Protein AF-A0A2H0Q220-F1 (afdb_monomer)

pLDDT: mean 71.76, std 19.23, range [37.66, 98.44]

Mean predicted aligned error: 22.38 Å

Solvent-accessible surface area (backbone atoms only — not comparable to full-atom values): 14215 Å² total; per-residue (Å²): 142,86,82,90,86,87,77,76,71,71,63,52,55,54,50,51,55,51,52,53,54,50,51,57,52,48,55,53,49,51,54,53,50,57,61,56,71,76,68,80,80,87,86,83,88,82,90,84,78,87,82,74,74,89,81,76,89,86,66,91,86,72,80,73,84,80,76,74,75,76,81,70,89,87,70,82,80,79,86,80,79,77,79,79,84,76,88,76,82,89,82,94,75,78,93,70,78,78,73,70,78,78,74,76,71,78,68,78,66,81,73,59,58,65,63,52,51,53,52,50,52,51,51,51,52,52,50,50,54,49,43,48,46,69,36,93,83,11,61,58,51,48,54,54,51,50,51,56,48,50,54,53,51,52,52,51,52,50,52,49,52,51,52,52,52,51,49,53,51,52,49,46,46,71,73,32,64,69,54,37,52,48,52,44,36,76,74,76,39,87,72,54,99,85,62,76,82,83,68,78,71,75,58,69,67,62,57,55,57,56,59,66,75,76,116

Secondary structure (DSSP, 8-state):
-PPP---SHHHHHHHHHHHHHHHHHHHHHHHHHHHHHT---------------------TT--------------PPP----------------------------------HHHHHHHHHHHHHHHHHHHHHHSTTSHHHHHHHHHHHHHHHHHHHHHHHHHHHHHHHHHHHHH-HHHHHHHHHHHH----TT---------HHHHHHHHHTT-

Sequence (215 aa):
METASHSQGLGSDRLRKAIERNRAKQEKRETIQMSRQSSNTQSSWTSGTTSQGPTIAQDADQVRFSSTLRSGPRKPPAPVSYSKRSTALVKVKPRVKAKSPKRRSNLSKPLNVNDTVVKVFWAVCGVLVLRLIFSGGGVVDYYNRNAHLNDKVYEKERILAENEALRGEIELIKVNNAHQKKLVRDHLGFIAADEFLILFAKDSKAQELASVHQL

Structure (mmCIF, N/CA/C/O backbone):
data_AF-A0A2H0Q220-F1
#
_entry.id   AF-A0A2H0Q220-F1
#
loop_
_atom_site.group_PDB
_atom_site.id
_atom_site.type_symbol
_atom_site.label_atom_id
_atom_site.label_alt_id
_atom_site.label_comp_id
_atom_site.label_asym_id
_atom_site.label_entity_id
_atom_site.label_seq_id
_atom_site.pdbx_PDB_ins_code
_atom_site.Cartn_x
_atom_site.Cartn_y
_atom_site.Cartn_z
_atom_site.occupancy
_atom_site.B_iso_or_equiv
_atom_site.auth_seq_id
_atom_site.auth_comp_id
_atom_site.auth_asym_id
_atom_site.auth_atom_id
_atom_site.pdbx_PDB_model_num
ATOM 1 N N . MET A 1 1 ? 33.481 -52.244 36.519 1.00 39.06 1 MET A N 1
ATOM 2 C CA . MET A 1 1 ? 32.246 -51.474 36.261 1.00 39.06 1 MET A CA 1
ATOM 3 C C . MET A 1 1 ? 32.455 -50.715 34.962 1.00 39.06 1 MET A C 1
ATOM 5 O O . MET A 1 1 ? 33.018 -49.630 34.978 1.00 39.06 1 MET A O 1
ATOM 9 N N . GLU A 1 2 ? 32.122 -51.352 33.841 1.00 38.16 2 GLU A N 1
ATOM 10 C CA . GLU A 1 2 ? 32.229 -50.786 32.491 1.00 38.16 2 GLU A CA 1
ATOM 11 C C . GLU A 1 2 ? 30.935 -50.051 32.133 1.00 38.16 2 GLU A C 1
ATOM 13 O O . GLU A 1 2 ? 29.839 -50.572 32.344 1.00 38.16 2 GLU A O 1
ATOM 18 N N . THR A 1 3 ? 31.060 -48.837 31.598 1.00 48.50 3 THR A N 1
ATOM 19 C CA . THR A 1 3 ? 29.950 -48.045 31.066 1.00 48.50 3 THR A CA 1
ATOM 20 C C . THR A 1 3 ? 29.937 -48.118 29.542 1.00 48.50 3 THR A C 1
ATOM 22 O O . THR A 1 3 ? 30.931 -47.872 28.863 1.00 48.50 3 THR A O 1
ATOM 25 N N . ALA A 1 4 ? 28.771 -48.475 29.007 1.00 48.53 4 ALA A N 1
ATOM 26 C CA . ALA A 1 4 ? 28.482 -48.590 27.588 1.00 48.53 4 ALA A CA 1
ATOM 27 C C . ALA A 1 4 ? 28.398 -47.211 26.907 1.00 48.53 4 ALA A C 1
ATOM 29 O O . ALA A 1 4 ? 27.602 -46.361 27.305 1.00 48.53 4 ALA A O 1
ATOM 30 N N . SER A 1 5 ? 29.165 -47.007 25.836 1.00 53.03 5 SER A N 1
ATOM 31 C CA . SER A 1 5 ? 29.088 -45.806 24.990 1.00 53.03 5 SER A CA 1
ATOM 32 C C . SER A 1 5 ? 29.493 -46.110 23.542 1.00 53.03 5 SER A C 1
ATOM 34 O O . SER A 1 5 ? 30.502 -45.625 23.050 1.00 53.03 5 SER A O 1
ATOM 36 N N . HIS A 1 6 ? 28.706 -46.925 22.828 1.00 48.34 6 HIS A N 1
ATOM 37 C CA . HIS A 1 6 ? 28.919 -47.200 21.394 1.00 48.34 6 HIS A CA 1
ATOM 38 C C . HIS A 1 6 ? 27.595 -47.411 20.623 1.00 48.34 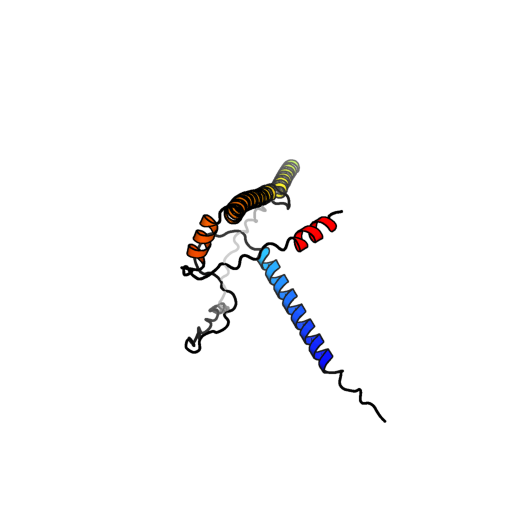6 HIS A C 1
ATOM 40 O O . HIS A 1 6 ? 27.340 -48.477 20.073 1.00 48.34 6 HIS A O 1
ATOM 46 N N . SER A 1 7 ? 26.713 -46.398 20.565 1.00 49.72 7 SER A N 1
ATOM 47 C CA . SER A 1 7 ? 25.531 -46.454 19.669 1.00 49.72 7 SER A CA 1
ATOM 48 C C . SER A 1 7 ? 25.045 -45.126 19.053 1.00 49.72 7 SER A C 1
ATOM 50 O O . SER A 1 7 ? 24.023 -45.117 18.370 1.00 49.72 7 SER A O 1
ATOM 52 N N . GLN A 1 8 ? 25.771 -44.005 19.189 1.00 56.25 8 GLN A N 1
ATOM 53 C CA . GLN A 1 8 ? 25.337 -42.699 18.641 1.00 56.25 8 GLN A CA 1
ATOM 54 C C . GLN A 1 8 ? 25.787 -42.378 17.194 1.00 56.25 8 GLN A C 1
ATOM 56 O O . GLN A 1 8 ? 25.429 -41.328 16.662 1.00 56.25 8 GLN A O 1
ATOM 61 N N . GLY A 1 9 ? 26.532 -43.256 16.513 1.00 54.56 9 GLY A N 1
ATOM 62 C CA . GLY A 1 9 ? 27.152 -42.926 15.215 1.00 54.56 9 GLY A CA 1
ATOM 63 C C . GLY A 1 9 ? 26.240 -43.001 13.981 1.00 54.56 9 GLY A C 1
ATOM 64 O O . GLY A 1 9 ? 26.387 -42.211 13.060 1.00 54.56 9 GLY A O 1
ATOM 65 N N . LEU A 1 10 ? 25.270 -43.922 13.934 1.00 54.50 10 LEU A N 1
ATOM 66 C CA . LEU A 1 10 ? 24.564 -44.244 12.676 1.00 54.50 10 LEU A CA 1
ATOM 67 C C . LEU A 1 10 ? 23.262 -43.450 12.452 1.00 54.50 10 LEU A C 1
ATOM 69 O O . LEU A 1 10 ? 22.809 -43.293 11.315 1.00 54.50 10 LEU A O 1
ATOM 73 N N . GLY A 1 11 ? 22.647 -42.939 13.523 1.00 57.34 11 GLY A N 1
ATOM 74 C CA . GLY A 1 11 ? 21.424 -42.128 13.443 1.00 57.34 11 GLY A CA 1
ATOM 75 C C . GLY A 1 11 ? 21.684 -40.674 13.036 1.00 57.34 11 GLY A C 1
ATOM 76 O O . GLY A 1 11 ? 20.885 -40.079 12.309 1.00 57.34 11 GLY A O 1
ATOM 77 N N . SER A 1 12 ? 22.823 -40.115 13.454 1.00 73.62 12 SER A N 1
ATOM 78 C CA . SER A 1 12 ? 23.189 -38.715 13.209 1.00 73.62 12 SER A CA 1
ATOM 79 C C . SER A 1 12 ? 23.536 -38.453 11.740 1.00 73.62 12 SER A C 1
ATOM 81 O O . SER A 1 12 ? 23.099 -37.445 11.185 1.00 73.62 12 SER A O 1
ATOM 83 N N . ASP A 1 13 ? 24.209 -39.389 11.069 1.00 75.88 13 ASP A N 1
ATOM 84 C CA . ASP A 1 13 ? 24.548 -39.263 9.646 1.00 75.88 13 ASP A CA 1
ATOM 85 C C . ASP A 1 13 ? 23.324 -39.380 8.734 1.00 75.88 13 ASP A C 1
ATOM 87 O O . ASP A 1 13 ? 23.192 -38.638 7.755 1.00 75.88 13 ASP A O 1
ATOM 91 N N . ARG A 1 14 ? 22.364 -40.253 9.075 1.00 78.19 14 ARG A N 1
ATOM 92 C CA . ARG A 1 14 ? 21.074 -40.311 8.366 1.00 78.19 14 ARG A CA 1
ATOM 93 C C . ARG A 1 14 ? 20.288 -39.011 8.525 1.00 78.19 14 ARG A C 1
ATOM 95 O O . ARG A 1 14 ? 19.711 -38.539 7.544 1.00 78.19 14 ARG A O 1
ATOM 102 N N . LEU A 1 15 ? 20.292 -38.420 9.721 1.00 82.00 15 LEU A N 1
ATOM 103 C CA . LEU A 1 15 ? 19.624 -37.147 9.987 1.00 82.00 15 LEU A CA 1
ATOM 104 C C . LEU A 1 15 ? 20.296 -35.988 9.237 1.00 82.00 15 LEU A C 1
ATOM 106 O O . LEU A 1 15 ? 19.608 -35.221 8.565 1.00 82.00 15 LEU A O 1
ATOM 110 N N . ARG A 1 16 ? 21.631 -35.907 9.260 1.00 84.56 16 ARG A N 1
ATOM 111 C CA . ARG A 1 16 ? 22.404 -34.913 8.493 1.00 84.56 16 ARG A CA 1
ATOM 112 C C . ARG A 1 16 ? 22.116 -35.014 6.998 1.00 84.56 16 ARG A C 1
ATOM 114 O O . ARG A 1 16 ? 21.763 -34.016 6.373 1.00 84.56 16 ARG A O 1
ATOM 121 N N . LYS A 1 17 ? 22.131 -36.232 6.449 1.00 91.19 17 LYS A N 1
ATOM 122 C CA . LYS A 1 17 ? 21.806 -36.484 5.038 1.00 91.19 17 LYS A CA 1
ATOM 123 C C . LYS A 1 17 ? 20.354 -36.128 4.690 1.00 91.19 17 LYS A C 1
ATOM 125 O O . LYS A 1 17 ? 20.080 -35.693 3.571 1.00 91.19 17 LYS A O 1
ATOM 130 N N . ALA A 1 18 ? 19.412 -36.290 5.622 1.00 86.75 18 ALA A N 1
ATOM 131 C CA . ALA A 1 18 ? 18.018 -35.890 5.427 1.00 86.75 18 ALA A CA 1
ATOM 132 C C . ALA A 1 18 ? 17.839 -34.361 5.437 1.00 86.75 18 ALA A C 1
ATOM 134 O O . ALA A 1 18 ? 17.123 -33.828 4.584 1.00 86.75 18 ALA A O 1
ATOM 135 N N . ILE A 1 19 ? 18.519 -33.659 6.349 1.00 90.62 19 ILE A N 1
ATOM 136 C CA . ILE A 1 19 ? 18.510 -32.191 6.437 1.00 90.62 19 ILE A CA 1
ATOM 137 C C . ILE A 1 19 ? 19.121 -31.583 5.172 1.00 90.62 19 ILE A C 1
ATOM 139 O O . ILE A 1 19 ? 18.511 -30.713 4.551 1.00 90.62 19 ILE A O 1
ATOM 143 N N . GLU A 1 20 ? 20.265 -32.099 4.725 1.00 91.75 20 GLU A N 1
ATOM 144 C CA . GLU A 1 20 ? 20.943 -31.618 3.520 1.00 91.75 20 GLU A CA 1
ATOM 145 C C . GLU A 1 20 ? 20.104 -31.844 2.254 1.00 91.75 20 GLU A C 1
ATOM 147 O O . GLU A 1 20 ? 19.953 -30.949 1.420 1.00 91.75 20 GLU A O 1
ATOM 152 N N . ARG A 1 21 ? 19.424 -32.995 2.156 1.00 91.31 21 ARG A N 1
ATOM 153 C CA . ARG A 1 21 ? 18.476 -33.258 1.064 1.00 91.31 21 ARG A CA 1
ATOM 154 C C . ARG A 1 21 ? 17.275 -32.308 1.083 1.00 91.31 21 ARG A C 1
ATOM 156 O O . ARG A 1 21 ? 16.761 -31.980 0.013 1.00 91.31 21 ARG A O 1
ATOM 163 N N . ASN A 1 22 ? 16.797 -31.890 2.255 1.00 93.00 22 ASN A N 1
ATOM 164 C CA . ASN A 1 22 ? 15.702 -30.921 2.360 1.00 93.00 22 ASN A CA 1
ATOM 165 C C . ASN A 1 22 ? 16.152 -29.501 2.010 1.00 93.00 22 ASN A C 1
ATOM 167 O O . ASN A 1 22 ? 15.423 -28.809 1.299 1.00 93.00 22 ASN A O 1
ATOM 171 N N . ARG A 1 23 ? 17.361 -29.102 2.410 1.00 93.88 23 ARG A N 1
ATOM 172 C CA . ARG A 1 23 ? 17.942 -27.804 2.045 1.00 93.88 23 ARG A CA 1
ATOM 173 C C . ARG A 1 23 ? 18.114 -27.671 0.529 1.00 93.88 23 ARG A C 1
ATOM 175 O O . ARG A 1 23 ? 17.579 -26.741 -0.067 1.00 93.88 23 ARG A O 1
ATOM 182 N N . ALA A 1 24 ? 18.682 -28.690 -0.121 1.00 90.50 24 ALA A N 1
ATOM 183 C CA . ALA A 1 24 ? 18.805 -28.733 -1.582 1.00 90.50 24 ALA A CA 1
ATOM 184 C C . ALA A 1 24 ? 17.440 -28.695 -2.308 1.00 90.50 24 ALA A C 1
ATOM 186 O O . ALA A 1 24 ? 17.315 -28.162 -3.413 1.00 90.50 24 ALA A O 1
ATOM 187 N N . LYS A 1 25 ? 16.381 -29.255 -1.702 1.00 90.75 25 LYS A N 1
ATOM 188 C CA . LYS A 1 25 ? 15.014 -29.162 -2.246 1.00 90.75 25 LYS A CA 1
ATOM 189 C C . LYS A 1 25 ? 14.427 -27.754 -2.122 1.00 90.75 25 LYS A C 1
ATOM 191 O O . LYS A 1 25 ? 13.674 -27.364 -3.015 1.00 90.75 25 LYS A O 1
ATOM 196 N N . GLN A 1 26 ? 14.740 -27.019 -1.054 1.00 88.12 26 GLN A N 1
ATOM 197 C CA . GLN A 1 26 ? 14.291 -25.635 -0.868 1.00 88.12 26 GLN A CA 1
ATOM 198 C C . GLN A 1 26 ? 14.980 -24.697 -1.864 1.00 88.12 26 GLN A C 1
ATOM 200 O O . GLN A 1 26 ? 14.287 -24.013 -2.613 1.00 88.12 26 GLN A O 1
ATOM 205 N N . GLU A 1 27 ? 16.302 -24.789 -2.006 1.00 86.31 27 GLU A N 1
ATOM 206 C CA . GLU A 1 27 ? 17.079 -23.980 -2.963 1.00 86.31 27 GLU A CA 1
ATOM 207 C C . GLU A 1 27 ? 16.618 -24.194 -4.417 1.00 86.31 27 GLU A C 1
ATOM 209 O O . GLU A 1 27 ? 16.485 -23.251 -5.204 1.00 86.31 27 GLU A O 1
ATOM 214 N N . LYS A 1 28 ? 16.275 -25.438 -4.784 1.00 85.94 28 LYS A N 1
ATOM 215 C CA . LYS A 1 28 ? 15.718 -25.740 -6.112 1.00 85.94 28 LYS A CA 1
ATOM 216 C C . LYS A 1 28 ? 14.325 -25.132 -6.312 1.00 85.94 28 LYS A C 1
ATOM 218 O O . LYS A 1 28 ? 13.990 -24.744 -7.430 1.00 85.94 28 LYS A O 1
ATOM 223 N N . ARG A 1 29 ? 13.508 -25.040 -5.257 1.00 82.19 29 ARG A N 1
ATOM 224 C CA . ARG A 1 29 ? 12.191 -24.381 -5.299 1.00 82.19 29 ARG A CA 1
ATOM 225 C C . ARG A 1 29 ? 12.334 -22.871 -5.476 1.00 82.19 29 ARG A C 1
ATOM 227 O O . ARG A 1 29 ? 11.624 -22.311 -6.306 1.00 82.19 29 ARG A O 1
ATOM 234 N N . GLU A 1 30 ? 13.277 -22.256 -4.769 1.00 83.69 30 GLU A N 1
ATOM 235 C CA . GLU A 1 30 ? 13.579 -20.823 -4.873 1.00 83.69 30 GLU A CA 1
ATOM 236 C C . GLU A 1 30 ? 14.129 -20.463 -6.258 1.00 83.69 30 GLU A C 1
ATOM 238 O O . GLU A 1 30 ? 13.645 -19.528 -6.891 1.00 83.69 30 GLU A O 1
ATOM 243 N N . THR A 1 31 ? 15.032 -21.280 -6.809 1.00 78.81 31 THR A N 1
ATOM 244 C CA . THR A 1 31 ? 15.548 -21.104 -8.181 1.00 78.81 31 THR A CA 1
ATOM 245 C C . THR A 1 31 ? 14.432 -21.208 -9.234 1.00 78.81 31 THR A C 1
ATOM 247 O O . THR A 1 31 ? 14.387 -20.446 -10.204 1.00 78.81 31 THR A O 1
ATOM 250 N N . ILE A 1 32 ? 13.488 -22.140 -9.054 1.00 73.25 32 ILE A N 1
ATOM 251 C CA . ILE A 1 32 ? 12.324 -22.283 -9.945 1.00 73.25 32 ILE A CA 1
ATOM 252 C C . ILE A 1 32 ? 11.334 -21.115 -9.777 1.00 73.25 32 ILE A C 1
ATOM 254 O O . ILE A 1 32 ? 10.727 -20.688 -10.758 1.00 73.25 32 ILE A O 1
ATOM 258 N N . GLN A 1 33 ? 11.172 -20.564 -8.570 1.00 75.81 33 GLN A N 1
ATOM 259 C CA . GLN A 1 33 ? 10.363 -19.357 -8.364 1.00 75.81 33 GLN A CA 1
ATOM 260 C C . GLN A 1 33 ? 11.014 -18.120 -8.994 1.00 75.81 33 GLN A C 1
ATOM 262 O O . GLN A 1 33 ? 10.337 -17.400 -9.725 1.00 75.81 33 GLN A O 1
ATOM 267 N N . MET A 1 34 ? 12.324 -17.922 -8.826 1.00 65.38 34 MET A N 1
ATOM 268 C CA . MET A 1 34 ? 13.042 -16.787 -9.420 1.00 65.38 34 MET A CA 1
ATOM 269 C C . MET A 1 34 ? 13.078 -16.840 -10.958 1.00 65.38 34 MET A C 1
ATOM 271 O O . MET A 1 34 ? 12.926 -15.812 -11.621 1.00 65.38 34 MET A O 1
ATOM 275 N N . SER A 1 35 ? 13.193 -18.034 -11.553 1.00 61.28 35 SER A N 1
ATOM 276 C CA . SER A 1 35 ? 13.118 -18.206 -13.019 1.00 61.28 35 SER A CA 1
ATOM 277 C C . SER A 1 35 ? 11.706 -18.020 -13.594 1.00 61.28 35 SER A C 1
ATOM 279 O O . SER A 1 35 ? 11.560 -17.640 -14.755 1.00 61.28 35 SER A O 1
ATOM 281 N N . ARG A 1 36 ? 10.648 -18.216 -12.796 1.00 56.03 36 ARG A N 1
ATOM 282 C CA . ARG A 1 36 ? 9.266 -17.896 -13.202 1.00 56.03 36 ARG A CA 1
ATOM 283 C C . ARG A 1 36 ? 8.932 -16.411 -13.083 1.00 56.03 36 ARG A C 1
ATOM 285 O O . ARG A 1 36 ? 8.046 -15.937 -13.785 1.00 56.03 36 ARG A O 1
ATOM 292 N N . GLN A 1 37 ? 9.648 -15.668 -12.244 1.00 57.09 37 GLN A N 1
ATOM 293 C CA . GLN A 1 37 ? 9.412 -14.236 -12.040 1.00 57.09 37 GLN A CA 1
ATOM 294 C C . GLN A 1 37 ? 10.083 -13.349 -13.108 1.00 57.09 37 GLN A C 1
ATOM 296 O O . GLN A 1 37 ? 9.782 -12.164 -13.198 1.00 57.09 37 GLN A O 1
ATOM 301 N N . SER A 1 38 ? 10.946 -13.923 -13.956 1.00 52.09 38 SER A N 1
ATOM 302 C CA . SER A 1 38 ? 11.679 -13.232 -15.033 1.00 52.09 38 SER A CA 1
ATOM 303 C C . SER A 1 38 ? 11.080 -13.428 -16.438 1.00 52.09 38 SER A C 1
ATOM 305 O O . SER A 1 38 ? 11.612 -12.903 -17.412 1.00 52.09 38 SER A O 1
ATOM 307 N N . SER A 1 39 ? 9.947 -14.130 -16.561 1.00 50.81 39 SER A N 1
ATOM 308 C CA . SER A 1 39 ? 9.208 -14.285 -17.824 1.00 50.81 39 SER A CA 1
ATOM 309 C C . SER A 1 39 ? 7.702 -14.131 -17.613 1.00 50.81 39 SER A C 1
ATOM 311 O O . SER A 1 39 ? 6.942 -15.089 -17.700 1.00 50.81 39 SER A O 1
ATOM 313 N N . ASN A 1 40 ? 7.239 -12.911 -17.331 1.00 44.78 40 ASN A N 1
ATOM 314 C CA . ASN A 1 40 ? 5.820 -12.616 -17.511 1.00 44.78 40 ASN A CA 1
ATOM 315 C C . ASN A 1 40 ? 5.599 -11.186 -18.007 1.00 44.78 40 ASN A C 1
ATOM 317 O O . ASN A 1 40 ? 5.418 -10.243 -17.240 1.00 44.78 40 ASN A O 1
ATOM 321 N N . THR A 1 41 ? 5.621 -11.051 -19.331 1.00 44.47 41 THR A N 1
ATOM 322 C CA . THR A 1 41 ? 5.088 -9.905 -20.062 1.00 44.47 41 THR A CA 1
ATOM 323 C C . THR A 1 41 ? 3.851 -10.397 -20.817 1.00 44.47 41 THR A C 1
ATOM 325 O O . THR A 1 41 ? 3.969 -11.218 -21.717 1.00 44.47 41 THR A O 1
ATOM 328 N N . GLN A 1 42 ? 2.683 -9.892 -20.404 1.00 49.44 42 GLN A N 1
ATOM 329 C CA . GLN A 1 42 ? 1.393 -9.840 -21.112 1.00 49.44 42 GLN A CA 1
ATOM 330 C C . GLN A 1 42 ? 0.745 -11.146 -21.627 1.00 49.44 42 GLN A C 1
ATOM 332 O O . GLN A 1 42 ? 1.081 -11.665 -22.685 1.00 49.44 42 GLN A O 1
ATOM 337 N N . SER A 1 43 ? -0.374 -11.542 -21.007 1.00 43.59 43 SER A N 1
ATOM 338 C CA . SER A 1 43 ? -1.664 -11.596 -21.723 1.00 43.59 43 SER A CA 1
ATOM 339 C C . SER A 1 43 ? -2.872 -11.729 -20.787 1.00 43.59 43 SER A C 1
ATOM 341 O O . SER A 1 43 ? -2.818 -12.269 -19.688 1.00 43.59 43 SER A O 1
ATOM 343 N N . SER A 1 44 ? -3.942 -11.119 -21.278 1.00 45.09 44 SER A N 1
ATOM 344 C CA . SER A 1 44 ? -5.249 -10.817 -20.711 1.00 45.09 44 SER A CA 1
ATOM 345 C C . SER A 1 44 ? -6.154 -12.040 -20.467 1.00 45.09 44 SER A C 1
ATOM 347 O O . SER A 1 44 ? -6.280 -12.885 -21.342 1.00 45.09 44 SER A O 1
ATOM 349 N N . TRP A 1 45 ? -6.838 -12.035 -19.312 1.00 44.50 45 TRP A N 1
ATOM 350 C CA . TRP A 1 45 ? -8.199 -12.529 -19.012 1.00 44.50 45 TRP A CA 1
ATOM 351 C C . TRP A 1 45 ? -8.651 -13.916 -19.510 1.00 44.50 45 TRP A C 1
ATOM 353 O O . TRP A 1 45 ? -9.102 -14.046 -20.640 1.00 44.50 45 TRP A O 1
ATOM 363 N N . THR A 1 46 ? -8.774 -14.872 -18.577 1.00 37.66 46 THR A N 1
ATOM 364 C CA . THR A 1 46 ? -9.962 -15.745 -18.455 1.00 37.66 46 THR A CA 1
ATOM 365 C C . THR A 1 46 ? -10.176 -16.153 -16.996 1.00 37.66 46 THR A C 1
ATOM 367 O O . THR A 1 46 ? -9.239 -16.541 -16.302 1.00 37.66 46 THR A O 1
ATOM 370 N N . SER A 1 47 ? -11.424 -16.048 -16.557 1.00 47.84 47 SER A N 1
ATOM 371 C CA . SER A 1 47 ? -11.967 -16.340 -15.233 1.00 47.84 47 SER A CA 1
ATOM 372 C C . SER A 1 47 ? -11.689 -17.761 -14.730 1.00 47.84 47 SER A C 1
ATOM 374 O O . SER A 1 47 ? -11.774 -18.716 -15.497 1.00 47.84 47 SER A O 1
ATOM 376 N N . GLY A 1 48 ? -11.510 -17.907 -13.412 1.00 42.88 48 GLY A N 1
ATOM 377 C CA . GLY A 1 48 ? -11.854 -19.144 -12.708 1.00 42.88 48 GLY A CA 1
ATOM 378 C C . GLY A 1 48 ? -10.814 -19.675 -11.723 1.00 42.88 48 GLY A C 1
ATOM 379 O O . GLY A 1 48 ? -9.673 -19.956 -12.073 1.00 42.88 48 GLY A O 1
ATOM 380 N N . THR A 1 49 ? -11.310 -19.966 -10.519 1.00 42.19 49 THR A N 1
ATOM 381 C CA . THR A 1 49 ? -10.788 -20.916 -9.519 1.00 42.19 49 THR A CA 1
ATOM 382 C C . THR A 1 49 ? -9.579 -20.511 -8.670 1.00 42.19 49 THR A C 1
ATOM 384 O O . THR A 1 49 ? -8.423 -20.811 -8.950 1.00 42.19 49 THR A O 1
ATOM 387 N N . THR A 1 50 ? -9.933 -19.918 -7.530 1.00 47.00 50 THR A N 1
ATOM 388 C CA . THR A 1 50 ? -9.348 -20.068 -6.193 1.00 47.00 50 THR A CA 1
ATOM 389 C C . THR A 1 50 ? -8.509 -21.341 -6.027 1.00 47.00 50 THR A C 1
ATOM 391 O O . THR A 1 50 ? -9.035 -22.440 -5.853 1.00 47.00 50 THR A O 1
ATOM 394 N N . SER A 1 51 ? -7.187 -21.193 -6.027 1.00 43.44 51 SER A N 1
ATOM 395 C CA . SER A 1 51 ? -6.261 -22.229 -5.579 1.00 43.44 51 SER A CA 1
ATOM 396 C C . SER A 1 51 ? -6.277 -22.283 -4.051 1.00 43.44 51 SER A C 1
ATOM 398 O O . SER A 1 51 ? -5.580 -21.517 -3.383 1.00 43.44 51 SER A O 1
ATOM 400 N N . GLN A 1 52 ? -7.114 -23.167 -3.511 1.00 43.94 52 GLN A N 1
ATOM 401 C CA . GLN A 1 52 ? -7.076 -23.571 -2.112 1.00 43.94 52 GLN A CA 1
ATOM 402 C C . GLN A 1 52 ? -5.764 -24.305 -1.807 1.00 43.94 52 GLN A C 1
ATOM 404 O O . GLN A 1 52 ? -5.234 -25.056 -2.629 1.00 43.94 52 GLN A O 1
ATOM 409 N N . GLY A 1 53 ? -5.243 -24.045 -0.608 1.00 41.66 53 GLY A N 1
ATOM 410 C CA . GLY A 1 53 ? -4.144 -24.781 0.003 1.00 41.66 53 GLY A CA 1
ATOM 411 C C . GLY A 1 53 ? -4.501 -26.247 0.300 1.00 41.66 53 GLY A C 1
ATOM 412 O O . GLY A 1 53 ? -5.573 -26.723 -0.067 1.00 41.66 53 GLY A O 1
ATOM 413 N N . PRO A 1 54 ? -3.584 -26.992 0.937 1.00 45.91 54 PRO A N 1
ATOM 414 C CA . PRO A 1 54 ? -3.654 -28.445 1.024 1.00 45.91 54 PRO A CA 1
ATOM 415 C C . PRO A 1 54 ? -4.850 -28.895 1.871 1.00 45.91 54 PRO A C 1
ATOM 417 O O . PRO A 1 54 ? -4.927 -28.613 3.064 1.00 45.91 54 PRO A O 1
ATOM 420 N N . THR A 1 55 ? -5.773 -29.609 1.233 1.00 46.22 55 THR A N 1
ATOM 421 C CA . THR A 1 55 ? -6.957 -30.207 1.850 1.00 46.22 55 THR A CA 1
ATOM 422 C C . THR A 1 55 ? -6.535 -31.348 2.778 1.00 46.22 55 THR A C 1
ATOM 424 O O . THR A 1 55 ? -6.027 -32.376 2.331 1.00 46.22 55 THR A O 1
ATOM 427 N N . ILE A 1 56 ? -6.731 -31.153 4.081 1.00 45.59 56 ILE A N 1
ATOM 428 C CA . ILE A 1 56 ? -6.769 -32.222 5.083 1.00 45.59 56 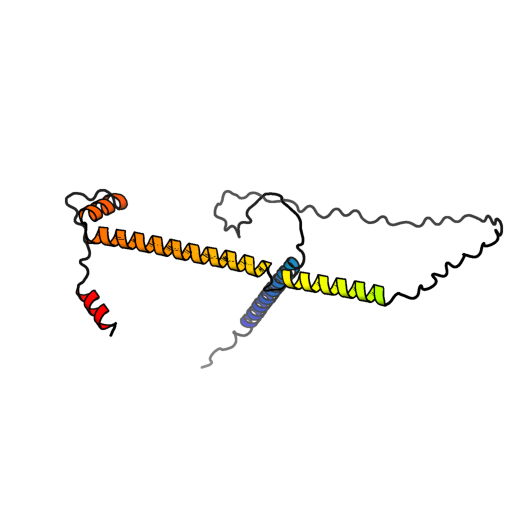ILE A CA 1
ATOM 429 C C . ILE A 1 56 ? -8.123 -32.924 4.913 1.00 45.59 56 ILE A C 1
ATOM 431 O O . ILE A 1 56 ? -9.158 -32.265 4.866 1.00 45.59 56 ILE A O 1
ATOM 435 N N . ALA A 1 57 ? -8.106 -34.247 4.748 1.00 45.59 57 ALA A N 1
ATOM 436 C CA . ALA A 1 57 ? -9.298 -35.066 4.551 1.00 45.59 57 ALA A CA 1
ATOM 437 C C . ALA A 1 57 ? -10.216 -35.002 5.783 1.00 45.59 57 ALA A C 1
ATOM 439 O O . ALA A 1 57 ? -9.770 -35.309 6.887 1.00 45.59 57 ALA A O 1
ATOM 440 N N . GLN A 1 58 ? -11.479 -34.612 5.591 1.00 48.94 58 GLN A N 1
ATOM 441 C CA . GLN A 1 58 ? -12.482 -34.540 6.660 1.00 48.94 58 GLN A CA 1
ATOM 442 C C . GLN A 1 58 ? -13.693 -35.461 6.467 1.00 48.94 58 GLN A C 1
ATOM 444 O O . GLN A 1 58 ? -14.540 -35.480 7.346 1.00 48.94 58 GLN A O 1
ATOM 449 N N . ASP A 1 59 ? -13.774 -36.265 5.402 1.00 45.44 59 ASP A N 1
ATOM 450 C CA . ASP A 1 59 ? -14.943 -37.131 5.200 1.00 45.44 59 ASP A CA 1
ATOM 451 C C . ASP A 1 59 ? -14.594 -38.490 4.590 1.00 45.44 59 ASP A C 1
ATOM 453 O O . ASP A 1 59 ? -13.850 -38.576 3.610 1.00 45.44 59 ASP A O 1
ATOM 457 N N . ALA A 1 60 ? -15.153 -39.553 5.176 1.00 57.75 60 ALA A N 1
ATOM 458 C CA . ALA A 1 60 ? -14.936 -40.946 4.778 1.00 57.75 60 ALA A CA 1
ATOM 459 C C . ALA A 1 60 ? -15.703 -41.347 3.500 1.00 57.75 60 ALA A C 1
ATOM 461 O O . ALA A 1 60 ? -15.326 -42.317 2.845 1.00 57.75 60 ALA A O 1
ATOM 462 N N . ASP A 1 61 ? -16.706 -40.562 3.091 1.00 55.81 61 ASP A N 1
ATOM 463 C CA . ASP A 1 61 ? -17.614 -40.913 1.987 1.00 55.81 61 ASP A CA 1
ATOM 464 C C . ASP A 1 61 ? -17.315 -40.193 0.658 1.00 55.81 61 ASP A C 1
ATOM 466 O O . ASP A 1 61 ? -18.022 -40.370 -0.335 1.00 55.81 61 ASP A O 1
ATOM 470 N N . GLN A 1 62 ? -16.224 -39.421 0.577 1.00 51.09 62 GLN A N 1
ATOM 471 C CA . GLN A 1 62 ? -15.782 -38.773 -0.667 1.00 51.09 62 GLN A CA 1
ATOM 472 C C . GLN A 1 62 ? -14.511 -39.401 -1.246 1.00 51.09 62 GLN A C 1
ATOM 474 O O . GLN A 1 62 ? -13.547 -38.718 -1.591 1.00 51.09 62 GLN A O 1
ATOM 479 N N . VAL A 1 63 ? -14.518 -40.718 -1.449 1.00 49.06 63 VAL A N 1
ATOM 480 C CA . VAL A 1 63 ? -13.519 -41.368 -2.309 1.00 49.06 63 VAL A CA 1
ATOM 481 C C . VAL A 1 63 ? -13.974 -41.253 -3.767 1.00 49.06 63 VAL A C 1
ATOM 483 O O . VAL A 1 63 ? -14.454 -42.205 -4.381 1.00 49.06 63 VAL A O 1
ATOM 486 N N . ARG A 1 64 ? -13.841 -40.059 -4.360 1.00 50.19 64 ARG A N 1
ATOM 487 C CA . ARG A 1 64 ? -13.909 -39.927 -5.823 1.00 50.19 64 ARG A CA 1
ATOM 488 C C . ARG A 1 64 ? -12.587 -40.401 -6.418 1.00 50.19 64 ARG A C 1
ATOM 490 O O . ARG A 1 64 ? -11.554 -39.760 -6.246 1.00 50.19 64 ARG A O 1
ATOM 497 N N . PHE A 1 65 ? -12.640 -41.512 -7.149 1.00 44.44 65 PHE A N 1
ATOM 498 C CA . PHE A 1 65 ? -11.538 -42.022 -7.961 1.00 44.44 65 PHE A CA 1
ATOM 499 C C . PHE A 1 65 ? -11.134 -40.989 -9.023 1.00 44.44 65 PHE A C 1
ATOM 501 O O . PHE A 1 65 ? -11.698 -40.929 -10.113 1.00 44.44 65 PHE A O 1
ATOM 508 N N . SER A 1 66 ? -10.128 -40.170 -8.723 1.00 52.03 66 SER A N 1
ATOM 509 C CA . SER A 1 66 ? -9.482 -39.278 -9.686 1.00 52.03 66 SER A CA 1
ATOM 510 C C . SER A 1 66 ? -8.444 -40.039 -10.518 1.00 52.03 66 SER A C 1
ATOM 512 O O . SER A 1 66 ? -7.273 -39.676 -10.593 1.00 52.03 66 SER A O 1
ATOM 514 N N . SER A 1 67 ? -8.860 -41.109 -11.199 1.00 54.12 67 SER A N 1
ATOM 515 C CA . SER A 1 67 ? -8.029 -41.731 -12.232 1.00 54.12 67 SER A CA 1
ATOM 516 C C . SER A 1 67 ? -8.188 -40.976 -13.555 1.00 54.12 67 SER A C 1
ATOM 518 O O . SER A 1 67 ? -8.659 -41.523 -14.553 1.00 54.12 67 SER A O 1
ATOM 520 N N . THR A 1 68 ? -7.790 -39.704 -13.599 1.00 56.28 68 THR A N 1
ATOM 521 C CA . THR A 1 68 ? -7.517 -39.063 -14.889 1.00 56.28 68 THR A CA 1
ATOM 522 C C . THR A 1 68 ? -6.171 -39.585 -15.370 1.00 56.28 68 THR A C 1
ATOM 524 O O . THR A 1 68 ? -5.113 -39.047 -15.032 1.00 56.28 68 THR A O 1
ATOM 527 N N . LEU A 1 69 ? -6.226 -40.691 -16.117 1.00 55.16 69 LEU A N 1
ATOM 528 C CA . LEU A 1 69 ? -5.132 -41.210 -16.926 1.00 55.16 69 LEU A CA 1
ATOM 529 C C . LEU A 1 69 ? -4.461 -40.043 -17.650 1.00 55.16 69 LEU A C 1
ATOM 531 O O . LEU A 1 69 ? -5.061 -39.336 -18.458 1.00 55.16 69 LEU A O 1
ATOM 535 N N . ARG A 1 70 ? -3.202 -39.822 -17.290 1.00 54.16 70 ARG A N 1
ATOM 536 C CA . ARG A 1 70 ? -2.347 -38.768 -17.813 1.00 54.16 70 ARG A CA 1
ATOM 537 C C . ARG A 1 70 ? -2.240 -38.950 -19.329 1.00 54.16 70 ARG A C 1
ATOM 539 O O . ARG A 1 70 ? -1.563 -39.862 -19.795 1.00 54.16 70 ARG A O 1
ATOM 546 N N . SER A 1 71 ? -2.921 -38.096 -20.092 1.00 59.16 71 SER A N 1
ATOM 547 C CA . SER A 1 71 ? -2.769 -38.029 -21.546 1.00 59.16 71 SER A CA 1
ATOM 548 C C . SER A 1 71 ? -1.318 -37.657 -21.855 1.00 59.16 71 SER A C 1
ATOM 550 O O . SER A 1 71 ? -0.869 -36.543 -21.578 1.00 59.16 71 SER A O 1
ATOM 552 N N . GLY A 1 72 ? -0.544 -38.638 -22.320 1.00 65.62 72 GLY A N 1
ATOM 553 C CA . GLY A 1 72 ? 0.847 -38.447 -22.711 1.00 65.62 72 GLY A CA 1
ATOM 554 C C . GLY A 1 72 ? 0.961 -37.534 -23.940 1.00 65.62 72 GLY A C 1
ATOM 555 O O . GLY A 1 72 ? 0.032 -37.452 -24.747 1.00 65.62 72 GLY A O 1
ATOM 556 N N . PRO A 1 73 ? 2.095 -36.841 -24.121 1.00 63.53 73 PRO A N 1
ATOM 557 C CA . PRO A 1 73 ? 2.291 -35.958 -25.262 1.00 63.53 73 PRO A CA 1
ATOM 558 C C . PRO A 1 73 ? 2.329 -36.756 -26.576 1.00 63.53 73 PRO A C 1
ATOM 560 O O . PRO A 1 73 ? 3.294 -37.460 -26.868 1.00 63.53 73 PRO A O 1
ATOM 563 N N . ARG A 1 74 ? 1.285 -36.602 -27.400 1.00 59.12 74 ARG A N 1
ATOM 564 C CA . ARG A 1 74 ? 1.237 -37.043 -28.802 1.00 59.12 74 ARG A CA 1
ATOM 565 C C . ARG A 1 74 ? 2.114 -36.126 -29.659 1.00 59.12 74 ARG A C 1
ATOM 567 O O . ARG A 1 74 ? 1.621 -35.173 -30.255 1.00 59.12 74 ARG A O 1
ATOM 574 N N . LYS A 1 75 ? 3.416 -36.396 -29.728 1.00 67.88 75 LYS A N 1
ATOM 575 C CA . LYS A 1 75 ? 4.242 -35.911 -30.842 1.0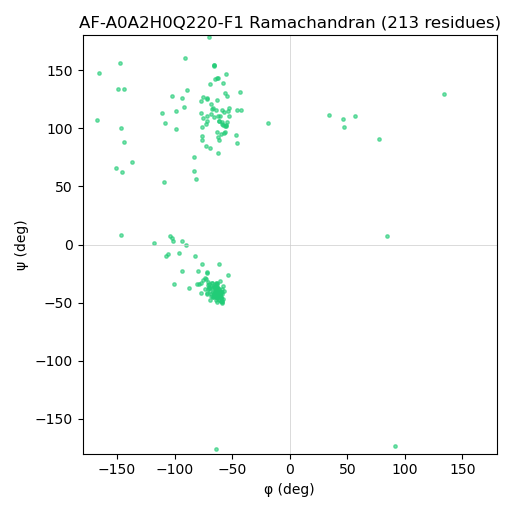0 67.88 75 LYS A CA 1
ATOM 576 C C . LYS A 1 75 ? 4.394 -37.062 -31.838 1.00 67.88 75 LYS A C 1
ATOM 578 O O . LYS A 1 75 ? 4.965 -38.081 -31.451 1.00 67.88 75 LYS A O 1
ATOM 583 N N . PRO A 1 76 ? 3.872 -36.959 -33.074 1.00 68.81 76 PRO A N 1
ATOM 584 C CA . PRO A 1 76 ? 4.190 -37.946 -34.096 1.00 68.81 76 PRO A CA 1
ATOM 585 C C . PRO A 1 76 ? 5.701 -37.901 -34.393 1.00 68.81 76 PRO A C 1
ATOM 587 O O . PRO A 1 76 ? 6.295 -36.817 -34.352 1.00 68.81 76 PRO A O 1
ATOM 590 N N . PRO A 1 77 ? 6.346 -39.052 -34.654 1.00 71.44 77 PRO A N 1
ATOM 591 C CA . PRO A 1 77 ? 7.760 -39.092 -35.004 1.00 71.44 77 PRO A CA 1
ATOM 592 C C . PRO A 1 77 ? 8.013 -38.328 -36.309 1.00 71.44 77 PRO A C 1
ATOM 594 O O . PRO A 1 77 ? 7.198 -38.352 -37.231 1.00 71.44 77 PRO A O 1
ATOM 597 N N . ALA A 1 78 ? 9.153 -37.636 -36.370 1.00 73.25 78 ALA A N 1
ATOM 598 C CA . ALA A 1 78 ? 9.580 -36.906 -37.556 1.00 73.25 78 ALA A CA 1
ATOM 599 C C . ALA A 1 78 ? 9.697 -37.858 -38.765 1.00 73.25 78 ALA A C 1
ATOM 601 O O . ALA A 1 78 ? 10.202 -38.973 -38.607 1.00 73.25 78 ALA A O 1
ATOM 602 N N . PRO A 1 79 ? 9.256 -37.445 -39.968 1.00 70.19 79 PRO A N 1
ATOM 603 C CA . PRO A 1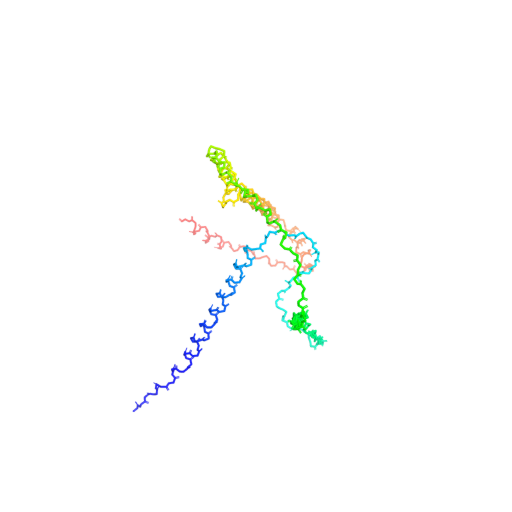 79 ? 9.356 -38.278 -41.156 1.00 70.19 79 PRO A CA 1
ATOM 604 C C . PRO A 1 79 ? 10.828 -38.526 -41.503 1.00 70.19 79 PRO A C 1
ATOM 606 O O . PRO A 1 79 ? 11.576 -37.609 -41.843 1.00 70.19 79 PRO A O 1
ATOM 609 N N . VAL A 1 80 ? 11.238 -39.790 -41.418 1.00 70.56 80 VAL A N 1
ATOM 610 C CA . VAL A 1 80 ? 12.537 -40.266 -41.893 1.00 70.56 80 VAL A CA 1
ATOM 611 C C . VAL A 1 80 ? 12.505 -40.261 -43.421 1.00 70.56 80 VAL A C 1
ATOM 613 O O . VAL A 1 80 ? 11.785 -41.036 -44.049 1.00 70.56 80 VAL A O 1
ATOM 616 N N . SER A 1 81 ? 13.264 -39.347 -44.025 1.00 61.97 81 SER A N 1
ATOM 617 C CA . SER A 1 81 ? 13.414 -39.255 -45.476 1.00 61.97 81 SER A CA 1
ATOM 618 C C . SER A 1 81 ? 14.349 -40.362 -45.963 1.00 61.97 81 SER A C 1
ATOM 620 O O . SER A 1 81 ? 15.569 -40.261 -45.838 1.00 61.97 81 SER A O 1
ATOM 622 N N . TYR A 1 82 ? 13.780 -41.435 -46.515 1.00 59.50 82 TYR A N 1
ATOM 623 C CA . TYR A 1 82 ? 14.545 -42.390 -47.310 1.00 59.50 82 TYR A CA 1
ATOM 624 C C . TYR A 1 82 ? 14.900 -41.719 -48.633 1.00 59.50 82 TYR A C 1
ATOM 626 O O . TYR A 1 82 ? 14.051 -41.537 -49.510 1.00 59.50 82 TYR A O 1
ATOM 634 N N . SER A 1 83 ? 16.167 -41.338 -48.774 1.00 52.00 83 SER A N 1
ATOM 635 C CA . SER A 1 83 ? 16.739 -40.922 -50.044 1.00 52.00 83 SER A CA 1
ATOM 636 C C . SER A 1 83 ? 16.570 -42.059 -51.054 1.00 52.00 83 SER A C 1
ATOM 638 O O . SER A 1 83 ? 17.278 -43.066 -51.042 1.00 52.00 83 SER A O 1
ATOM 640 N N . LYS A 1 84 ? 15.590 -41.903 -51.948 1.00 47.72 84 LYS A N 1
ATOM 641 C CA . LYS A 1 84 ? 15.462 -42.745 -53.133 1.00 47.72 84 LYS A CA 1
ATOM 642 C C . LYS A 1 84 ? 16.717 -42.548 -53.977 1.00 47.72 84 LYS A C 1
ATOM 644 O O . LYS A 1 84 ? 16.907 -41.520 -54.620 1.00 47.72 84 LYS A O 1
ATOM 649 N N . ARG A 1 85 ? 17.578 -43.561 -53.953 1.00 53.62 85 ARG A N 1
ATOM 650 C CA . ARG A 1 85 ? 18.653 -43.786 -54.913 1.00 53.62 85 ARG A CA 1
ATOM 651 C C . ARG A 1 85 ? 18.011 -44.018 -56.285 1.00 53.62 85 ARG A C 1
ATOM 653 O O . ARG A 1 85 ? 17.590 -45.128 -56.585 1.00 53.62 85 ARG A O 1
ATOM 660 N N . SER A 1 86 ? 17.919 -42.976 -57.107 1.00 54.12 86 SER A N 1
ATOM 661 C CA . SER A 1 86 ? 17.617 -43.113 -58.533 1.00 54.12 86 SER A CA 1
ATOM 662 C C . SER A 1 86 ? 18.914 -43.052 -59.330 1.00 54.12 86 SER A C 1
ATOM 664 O O . SER A 1 86 ? 19.469 -41.985 -59.591 1.00 54.12 86 SER A O 1
ATOM 666 N N . THR A 1 87 ? 19.400 -44.228 -59.702 1.00 56.84 87 THR A N 1
ATOM 667 C CA . THR A 1 87 ? 20.350 -44.442 -60.787 1.00 56.84 87 THR A CA 1
ATOM 668 C C . THR A 1 87 ? 19.606 -44.300 -62.112 1.00 56.84 87 THR A C 1
ATOM 670 O O . THR A 1 87 ? 18.813 -45.178 -62.437 1.00 56.84 87 THR A O 1
ATOM 673 N N . ALA A 1 88 ? 19.843 -43.236 -62.878 1.00 50.62 88 ALA A N 1
ATOM 674 C CA . ALA A 1 88 ? 19.601 -43.251 -64.325 1.00 50.62 88 ALA A CA 1
ATOM 675 C C . ALA A 1 88 ? 20.226 -42.028 -65.019 1.00 50.62 88 ALA A C 1
ATOM 677 O O . ALA A 1 88 ? 19.746 -40.907 -64.902 1.00 50.62 88 ALA A O 1
ATOM 678 N N . LEU A 1 89 ? 21.311 -42.305 -65.744 1.00 50.56 89 LEU A N 1
ATOM 679 C CA . LEU A 1 89 ? 21.566 -41.903 -67.132 1.00 50.56 89 LEU A CA 1
ATOM 680 C C . LEU A 1 89 ? 21.315 -40.439 -67.556 1.00 50.56 89 LEU A C 1
ATOM 682 O O . LEU A 1 89 ? 20.220 -40.030 -67.921 1.00 50.56 89 LEU A O 1
ATOM 686 N N . VAL A 1 90 ? 22.435 -39.713 -67.624 1.00 52.50 90 VAL A N 1
ATOM 687 C CA . VAL A 1 90 ? 22.933 -38.942 -68.781 1.00 52.50 90 VAL A CA 1
ATOM 688 C C . VAL A 1 90 ? 21.886 -38.273 -69.687 1.00 52.50 90 VAL A C 1
ATOM 690 O O . VAL A 1 90 ? 21.296 -38.901 -70.563 1.00 52.50 90 VAL A O 1
ATOM 693 N N . LYS A 1 91 ? 21.861 -36.934 -69.649 1.00 49.97 91 LYS A N 1
ATOM 694 C CA . LYS A 1 91 ? 21.735 -36.127 -70.872 1.00 49.97 91 LYS A CA 1
ATOM 695 C C . LYS A 1 91 ? 22.503 -34.815 -70.739 1.00 49.97 91 LYS A C 1
ATOM 697 O O . LYS A 1 91 ? 22.044 -33.852 -70.135 1.00 49.97 91 LYS A O 1
ATOM 702 N N . VAL A 1 92 ? 23.694 -34.806 -71.331 1.00 63.62 92 VAL A N 1
ATOM 703 C CA . VAL A 1 92 ? 24.511 -33.613 -71.563 1.00 63.62 92 VAL A CA 1
ATOM 704 C C . VAL A 1 92 ? 23.807 -32.748 -72.608 1.00 63.62 92 VAL A C 1
ATOM 706 O O . VAL A 1 92 ? 23.561 -33.202 -73.724 1.00 63.62 92 VAL A O 1
ATOM 709 N N . LYS A 1 93 ? 23.474 -31.507 -72.245 1.00 57.75 93 LYS A N 1
ATOM 710 C CA . LYS A 1 93 ? 23.011 -30.441 -73.147 1.00 57.75 93 LYS A CA 1
ATOM 711 C C . LYS A 1 93 ? 23.489 -29.075 -72.621 1.00 57.75 93 LYS A C 1
ATOM 713 O O . LYS A 1 93 ? 23.883 -28.972 -71.464 1.00 57.75 93 LYS A O 1
ATOM 718 N N . PRO A 1 94 ? 23.602 -28.074 -73.505 1.00 50.47 94 PRO A N 1
ATOM 719 C CA . PRO A 1 94 ? 24.888 -27.494 -73.873 1.00 50.47 94 PRO A CA 1
ATOM 720 C C . PRO A 1 94 ? 25.292 -26.302 -73.005 1.00 50.47 94 PRO A C 1
ATOM 722 O O . PRO A 1 94 ? 24.468 -25.644 -72.380 1.00 50.47 94 PRO A O 1
ATOM 725 N N . ARG A 1 95 ? 26.597 -26.016 -73.045 1.00 55.56 95 ARG A N 1
ATOM 726 C CA . ARG A 1 95 ? 27.303 -24.841 -72.519 1.00 55.56 95 ARG A CA 1
ATOM 727 C C . ARG A 1 95 ? 26.577 -23.537 -72.882 1.00 55.56 95 ARG A C 1
ATOM 729 O O . ARG A 1 95 ? 26.888 -22.899 -73.885 1.00 55.56 95 ARG A O 1
ATOM 736 N N . VAL A 1 96 ? 25.626 -23.121 -72.049 1.00 49.12 96 VAL A N 1
ATOM 737 C CA . VAL A 1 96 ? 25.072 -21.768 -72.089 1.00 49.12 96 VAL A CA 1
ATOM 738 C C . VAL A 1 96 ? 26.099 -20.860 -71.428 1.00 49.12 96 VAL A C 1
ATOM 740 O O . VAL A 1 96 ? 26.539 -21.109 -70.307 1.00 49.12 96 VAL A O 1
ATOM 743 N N . LYS A 1 97 ? 26.537 -19.843 -72.172 1.00 56.41 97 LYS A N 1
ATOM 744 C CA . LYS A 1 97 ? 27.511 -18.838 -71.746 1.00 56.41 97 LYS A CA 1
ATOM 745 C C . LYS A 1 97 ? 27.152 -18.342 -70.346 1.00 56.41 97 LYS A C 1
ATOM 747 O O . LYS A 1 97 ? 26.097 -17.739 -70.158 1.00 56.41 97 LYS A O 1
ATOM 752 N N . ALA A 1 98 ? 28.036 -18.611 -69.387 1.00 54.53 98 ALA A N 1
ATOM 753 C CA . ALA A 1 98 ? 27.966 -18.062 -68.047 1.00 54.53 98 ALA A CA 1
ATOM 754 C C . ALA A 1 98 ? 27.915 -16.535 -68.168 1.00 54.53 98 ALA A C 1
ATOM 756 O O . ALA A 1 98 ? 28.925 -15.886 -68.436 1.00 54.53 98 ALA A O 1
ATOM 757 N N . LYS A 1 99 ? 26.720 -15.955 -68.017 1.00 58.19 99 LYS A N 1
ATOM 758 C CA . LYS A 1 99 ? 26.611 -14.547 -67.660 1.00 58.19 99 LYS A CA 1
ATOM 759 C C . LYS A 1 99 ? 27.267 -14.462 -66.294 1.00 58.19 99 LYS A C 1
ATOM 761 O O . LYS A 1 99 ? 26.777 -15.060 -65.338 1.00 58.19 99 LYS A O 1
ATOM 766 N N . SER A 1 100 ? 28.424 -13.813 -66.254 1.00 58.25 100 SER A N 1
ATOM 767 C CA . SER A 1 100 ? 29.131 -13.506 -65.023 1.00 58.25 100 SER A CA 1
ATOM 768 C C . SER A 1 100 ? 28.113 -13.014 -63.991 1.00 58.25 100 SER A C 1
ATOM 770 O O . SER A 1 100 ? 27.270 -12.172 -64.328 1.00 58.25 100 SER A O 1
ATOM 772 N N . PRO A 1 101 ? 28.120 -13.533 -62.750 1.00 55.06 101 PRO A N 1
ATOM 773 C CA . PRO A 1 101 ? 27.334 -12.910 -61.706 1.00 55.06 101 PRO A CA 1
ATOM 774 C C . PRO A 1 101 ? 27.831 -11.471 -61.639 1.00 55.06 101 PRO A C 1
ATOM 776 O O . PRO A 1 101 ? 29.004 -11.223 -61.351 1.00 55.06 101 PRO A O 1
ATOM 779 N N . LYS A 1 102 ? 26.954 -10.525 -61.990 1.00 54.25 102 LYS A N 1
ATOM 780 C CA . LYS A 1 102 ? 27.169 -9.100 -61.766 1.00 54.25 102 LYS A CA 1
ATOM 781 C C . LYS A 1 102 ? 27.410 -9.009 -60.266 1.00 54.25 102 LYS A C 1
ATOM 783 O O . LYS A 1 102 ? 26.457 -9.096 -59.492 1.00 54.25 102 LYS A O 1
ATOM 788 N N . ARG A 1 103 ? 28.685 -8.979 -59.857 1.00 53.91 103 ARG A N 1
ATOM 789 C CA . ARG A 1 103 ? 29.086 -8.771 -58.471 1.00 53.91 103 ARG A CA 1
ATOM 790 C C . ARG A 1 103 ? 28.410 -7.463 -58.120 1.00 53.91 103 ARG A C 1
ATOM 792 O O . ARG A 1 103 ? 28.817 -6.408 -58.597 1.00 53.91 103 ARG A O 1
ATOM 799 N N . ARG A 1 104 ? 27.306 -7.548 -57.378 1.00 57.78 104 ARG A N 1
ATOM 800 C CA . ARG A 1 104 ? 26.784 -6.419 -56.634 1.00 57.78 104 ARG A CA 1
ATOM 801 C C . ARG A 1 104 ? 27.913 -6.112 -55.673 1.00 57.78 104 ARG A C 1
ATOM 803 O O . ARG A 1 104 ? 28.035 -6.744 -54.628 1.00 57.78 104 ARG A O 1
ATOM 810 N N . SER A 1 105 ? 28.824 -5.247 -56.107 1.00 52.75 105 SER A N 1
ATOM 811 C CA . SER A 1 105 ? 29.681 -4.518 -55.205 1.00 52.75 105 SER A CA 1
ATOM 812 C C . SER A 1 105 ? 28.692 -3.794 -54.314 1.00 52.75 105 SER A C 1
ATOM 814 O O . SER A 1 105 ? 28.124 -2.770 -54.699 1.00 52.75 105 SER A O 1
ATOM 816 N N . ASN A 1 106 ? 28.408 -4.396 -53.162 1.00 57.59 106 ASN A N 1
ATOM 817 C CA . ASN A 1 106 ? 27.924 -3.677 -52.006 1.00 57.59 106 ASN A CA 1
ATOM 818 C C . ASN A 1 106 ? 29.066 -2.720 -51.680 1.00 57.59 106 ASN A C 1
ATOM 820 O O . ASN A 1 106 ? 29.947 -3.023 -50.882 1.00 57.59 106 ASN A O 1
ATOM 824 N N . LEU A 1 107 ? 29.110 -1.639 -52.461 1.00 52.47 107 LEU A N 1
ATOM 825 C CA . LEU A 1 107 ? 29.985 -0.510 -52.309 1.00 52.47 107 LEU A CA 1
ATOM 826 C C . LEU A 1 107 ? 29.632 -0.015 -50.922 1.00 52.47 107 LEU A C 1
ATOM 828 O O . LEU A 1 107 ? 28.526 0.479 -50.694 1.00 52.47 107 LEU A O 1
ATOM 832 N N . SER A 1 108 ? 30.525 -0.328 -49.993 1.00 57.97 108 SER A N 1
ATOM 833 C CA . SER A 1 108 ? 30.557 0.150 -48.629 1.00 57.97 108 SER A CA 1
ATOM 834 C C . SER A 1 108 ? 30.336 1.651 -48.684 1.00 57.97 108 SER A C 1
ATOM 836 O O . SER A 1 108 ? 31.265 2.416 -48.944 1.00 57.97 108 SER A O 1
ATOM 838 N N . LYS A 1 109 ? 29.075 2.068 -48.535 1.00 65.69 109 LYS A N 1
ATOM 839 C CA . LYS A 1 109 ? 28.748 3.473 -48.357 1.00 65.69 109 LYS A CA 1
ATOM 840 C C . LYS A 1 109 ? 29.557 3.908 -47.138 1.00 65.69 109 LYS A C 1
ATOM 842 O O . LYS A 1 109 ? 29.530 3.164 -46.151 1.00 65.69 109 LYS A O 1
ATOM 847 N N . PRO A 1 110 ? 30.299 5.027 -47.203 1.00 65.44 110 PRO A N 1
ATOM 848 C CA . PRO A 1 110 ? 30.952 5.553 -46.018 1.00 65.44 110 PRO A CA 1
ATOM 849 C C . PRO A 1 110 ? 29.850 5.696 -44.977 1.00 65.44 110 PRO A C 1
ATOM 851 O O . PRO A 1 110 ? 28.848 6.372 -45.210 1.00 65.44 110 PRO A O 1
ATOM 854 N N . LEU A 1 111 ? 29.951 4.913 -43.905 1.00 63.31 111 LEU A N 1
ATOM 855 C CA . LEU A 1 111 ? 28.976 4.965 -42.834 1.00 63.31 111 LEU A CA 1
ATOM 856 C C . LEU A 1 111 ? 29.016 6.403 -42.335 1.00 63.31 111 LEU A C 1
ATOM 858 O O . LEU A 1 111 ? 30.057 6.855 -41.866 1.00 63.31 111 LEU A O 1
ATOM 862 N N . ASN A 1 112 ? 27.909 7.129 -42.496 1.00 77.69 112 ASN A N 1
ATOM 863 C CA . ASN A 1 112 ? 27.737 8.437 -41.889 1.00 77.69 112 ASN A CA 1
ATOM 864 C C . ASN A 1 112 ? 27.792 8.216 -40.379 1.00 77.69 112 ASN A C 1
ATOM 866 O O . ASN A 1 112 ? 26.801 7.856 -39.736 1.00 77.69 112 ASN A O 1
ATOM 870 N N . VAL A 1 113 ? 28.994 8.353 -39.829 1.00 85.25 113 VAL A N 1
ATOM 871 C CA . VAL A 1 113 ? 29.282 8.089 -38.421 1.00 85.25 113 VAL A CA 1
ATOM 872 C C . VAL A 1 113 ? 28.393 8.984 -37.558 1.00 85.25 113 VAL A C 1
ATOM 874 O O . VAL A 1 113 ? 27.829 8.519 -36.574 1.00 85.25 113 VAL A O 1
ATOM 877 N N . ASN A 1 114 ? 28.138 10.210 -38.026 1.00 88.94 114 ASN A N 1
ATOM 878 C CA . ASN A 1 114 ? 27.231 11.173 -37.407 1.00 88.94 114 ASN A CA 1
ATOM 879 C C . ASN A 1 114 ? 25.795 10.637 -37.279 1.00 88.94 114 ASN A C 1
ATOM 881 O O . ASN A 1 114 ? 25.241 10.663 -36.185 1.00 88.94 114 ASN A O 1
ATOM 885 N N . ASP A 1 115 ? 25.212 10.068 -38.342 1.00 89.56 115 ASP A N 1
ATOM 886 C CA . ASP A 1 115 ? 23.861 9.482 -38.277 1.00 89.56 115 ASP A CA 1
ATOM 887 C C . ASP A 1 115 ? 23.799 8.295 -37.312 1.00 89.56 115 ASP A C 1
ATOM 889 O O . ASP A 1 115 ? 22.783 8.055 -36.658 1.00 89.56 115 ASP A O 1
ATOM 893 N N . THR A 1 116 ? 24.886 7.531 -37.221 1.00 90.62 116 THR A N 1
ATOM 894 C CA . THR A 1 116 ? 24.968 6.374 -36.323 1.00 90.62 116 THR A CA 1
ATOM 895 C C . THR A 1 116 ? 25.073 6.824 -34.866 1.00 90.62 116 THR A C 1
ATOM 897 O O . THR A 1 116 ? 24.357 6.298 -34.018 1.00 90.62 116 THR A O 1
ATOM 900 N N . VAL A 1 117 ? 25.888 7.843 -34.576 1.00 95.44 117 VAL A N 1
ATOM 901 C CA . VAL A 1 117 ? 26.030 8.425 -33.232 1.00 95.44 117 VAL A CA 1
ATOM 902 C C . VAL A 1 117 ? 24.722 9.052 -32.767 1.00 95.44 117 VAL A C 1
ATOM 904 O O . VAL A 1 117 ? 24.307 8.795 -31.641 1.00 95.44 117 VAL A O 1
ATOM 907 N N . VAL A 1 118 ? 24.025 9.802 -33.626 1.00 96.38 118 VAL A N 1
ATOM 908 C CA . VAL A 1 118 ? 22.728 10.401 -33.270 1.00 96.38 118 VAL A CA 1
ATOM 909 C C . VAL A 1 118 ? 21.696 9.319 -32.942 1.00 96.38 118 VAL A C 1
ATOM 911 O O . VAL A 1 118 ? 20.978 9.440 -31.950 1.00 96.38 118 VAL A O 1
ATOM 914 N N . LYS A 1 119 ? 21.655 8.222 -33.710 1.00 95.44 119 LYS A N 1
ATOM 915 C CA . LYS A 1 119 ? 20.761 7.082 -33.434 1.00 95.44 119 LYS A CA 1
ATOM 916 C C . LYS A 1 119 ? 21.102 6.377 -32.122 1.00 95.44 119 LYS A C 1
ATOM 918 O O . LYS A 1 119 ? 20.195 6.042 -31.364 1.00 95.44 119 LYS A O 1
ATOM 923 N N . VAL A 1 120 ? 22.388 6.174 -31.837 1.00 96.38 120 VAL A N 1
ATOM 924 C CA . VAL A 1 120 ? 22.842 5.584 -30.567 1.00 96.38 120 VAL A CA 1
ATOM 925 C C . VAL A 1 120 ? 22.515 6.510 -29.397 1.00 96.38 120 VAL A C 1
ATOM 927 O O . VAL A 1 120 ? 22.002 6.044 -28.385 1.00 96.38 120 VAL A O 1
ATOM 930 N N . PHE A 1 121 ? 22.733 7.816 -29.540 1.00 96.81 121 PHE A N 1
ATOM 931 C CA . PHE A 1 121 ? 22.416 8.802 -28.511 1.00 96.81 121 PHE A CA 1
ATOM 932 C C . PHE A 1 121 ? 20.917 8.833 -28.195 1.00 96.81 121 PHE A C 1
ATOM 934 O O . PHE A 1 121 ? 20.537 8.788 -27.027 1.00 96.81 121 PHE A O 1
ATOM 941 N N . TRP A 1 122 ? 20.058 8.813 -29.219 1.00 97.25 122 TRP A N 1
ATOM 942 C CA . TRP A 1 122 ? 18.608 8.699 -29.038 1.00 97.25 122 TRP A CA 1
ATOM 943 C C . TRP A 1 122 ? 18.201 7.391 -28.357 1.00 97.25 122 TRP A C 1
ATOM 945 O O . TRP A 1 122 ? 17.353 7.406 -27.466 1.00 97.25 122 TRP A O 1
ATOM 955 N N . ALA A 1 123 ? 18.827 6.270 -28.723 1.00 97.25 123 ALA A N 1
ATOM 956 C CA . ALA A 1 123 ? 18.573 4.987 -28.073 1.00 97.25 123 ALA A CA 1
ATOM 957 C C . ALA A 1 123 ? 18.966 5.016 -26.585 1.00 97.25 123 ALA A C 1
ATOM 959 O O . ALA A 1 123 ? 18.188 4.587 -25.735 1.00 97.25 123 ALA A O 1
ATOM 960 N N . VAL A 1 124 ? 20.131 5.580 -26.251 1.00 97.38 124 VAL A N 1
ATOM 961 C CA . VAL A 1 124 ? 20.592 5.737 -24.861 1.00 97.38 124 VAL A CA 1
ATOM 962 C C . VAL A 1 124 ? 19.678 6.681 -24.079 1.00 97.38 124 VAL A C 1
ATOM 964 O O . VAL A 1 124 ? 19.304 6.370 -22.950 1.00 97.38 124 VAL A O 1
ATOM 967 N N . CYS A 1 125 ? 19.266 7.798 -24.682 1.00 96.75 125 CYS A N 1
ATOM 968 C CA . CYS A 1 125 ? 18.329 8.739 -24.072 1.00 96.75 125 CYS A CA 1
ATOM 969 C C . CYS A 1 125 ? 16.977 8.067 -23.778 1.00 96.75 125 CYS A C 1
ATOM 971 O O . CYS A 1 125 ? 16.463 8.170 -22.664 1.00 96.75 125 CYS A O 1
ATOM 973 N N . GLY A 1 126 ? 16.454 7.279 -24.723 1.00 97.06 126 GLY A N 1
ATOM 974 C CA . GLY A 1 126 ? 15.242 6.484 -24.522 1.00 97.06 126 GLY A CA 1
ATOM 975 C C . GLY A 1 126 ? 15.380 5.468 -23.383 1.00 97.06 126 GLY A C 1
ATOM 976 O O . GLY A 1 126 ? 14.489 5.358 -22.542 1.00 97.06 126 GLY A O 1
ATOM 977 N N . VAL A 1 127 ? 16.518 4.772 -23.296 1.00 96.19 127 VAL A N 1
ATOM 978 C CA . VAL A 1 127 ? 16.798 3.827 -22.200 1.00 96.19 127 VAL A CA 1
ATOM 979 C C . VAL A 1 127 ? 16.913 4.539 -20.851 1.00 96.19 127 VAL A C 1
ATOM 981 O O . VAL A 1 127 ? 16.456 3.993 -19.850 1.00 96.19 127 VAL A O 1
ATOM 984 N N . LEU A 1 128 ? 17.469 5.753 -20.793 1.00 94.12 128 LEU A N 1
ATOM 985 C CA . LEU A 1 128 ? 17.539 6.541 -19.557 1.00 94.12 128 LEU A CA 1
ATOM 986 C C . LEU A 1 128 ? 16.151 6.954 -19.060 1.00 94.12 128 LEU A C 1
ATOM 988 O O . LEU A 1 128 ? 15.874 6.810 -17.871 1.00 94.12 128 LEU A O 1
ATOM 992 N N . VAL A 1 129 ? 15.260 7.394 -19.954 1.00 94.88 129 VAL A N 1
ATOM 993 C CA . VAL A 1 129 ? 13.865 7.705 -19.596 1.00 94.88 129 VAL A CA 1
ATOM 994 C C . VAL A 1 129 ? 13.133 6.444 -19.140 1.00 94.88 129 VAL A C 1
ATOM 996 O O . VAL A 1 129 ? 12.468 6.452 -18.106 1.00 94.88 129 VAL A O 1
ATOM 999 N N . LEU A 1 130 ? 13.310 5.329 -19.852 1.00 93.94 130 LEU A N 1
ATOM 1000 C CA . LEU A 1 130 ? 12.727 4.048 -19.458 1.00 93.94 130 LEU A CA 1
ATOM 1001 C C . LEU A 1 130 ? 13.241 3.601 -18.082 1.00 93.94 130 LEU A C 1
ATOM 1003 O O . LEU A 1 130 ? 12.458 3.190 -17.229 1.00 93.94 130 LEU A O 1
ATOM 1007 N N . ARG A 1 131 ? 14.548 3.734 -17.834 1.00 92.56 131 ARG A N 1
ATOM 1008 C CA . ARG A 1 131 ? 15.160 3.449 -16.534 1.00 92.56 131 ARG A CA 1
ATOM 1009 C C . ARG A 1 131 ? 14.607 4.372 -15.453 1.00 92.56 131 ARG A C 1
ATOM 1011 O O . ARG A 1 131 ? 14.381 3.900 -14.351 1.00 92.56 131 ARG A O 1
ATOM 1018 N N . LEU A 1 132 ? 14.342 5.642 -15.737 1.00 91.12 132 LEU A N 1
ATOM 1019 C CA . LEU A 1 132 ? 13.750 6.557 -14.760 1.00 91.12 132 LEU A CA 1
ATOM 1020 C C . LEU A 1 132 ? 12.322 6.141 -14.364 1.00 91.12 132 LEU A C 1
ATOM 1022 O O . LEU A 1 132 ? 11.938 6.263 -13.202 1.00 91.12 132 LEU A O 1
ATOM 1026 N N . ILE A 1 133 ? 11.547 5.615 -15.314 1.00 92.75 133 ILE A N 1
ATOM 1027 C CA . ILE A 1 133 ? 10.168 5.169 -15.072 1.00 92.75 133 ILE A CA 1
ATOM 1028 C C . ILE A 1 133 ? 10.138 3.815 -14.344 1.00 92.75 133 ILE A C 1
ATOM 1030 O O . ILE A 1 133 ? 9.335 3.640 -13.427 1.00 92.75 133 ILE A O 1
ATOM 1034 N N . PHE A 1 134 ? 11.009 2.874 -14.734 1.00 90.31 134 PHE A N 1
ATOM 1035 C CA . PHE A 1 134 ? 10.959 1.470 -14.297 1.00 90.31 134 PHE A CA 1
ATOM 1036 C C . PHE A 1 134 ? 12.041 1.039 -13.294 1.00 90.31 134 PHE A C 1
ATOM 1038 O O . PHE A 1 134 ? 11.966 -0.074 -12.775 1.00 90.31 134 PHE A O 1
ATOM 1045 N N . SER A 1 135 ? 13.062 1.854 -13.013 1.00 90.69 135 SER A N 1
ATOM 1046 C CA . SER A 1 135 ? 14.040 1.531 -11.964 1.00 90.69 135 SER A CA 1
ATOM 1047 C C . SER A 1 135 ? 13.361 1.534 -10.595 1.00 90.69 135 SER A C 1
ATOM 1049 O O . SER A 1 135 ? 12.373 2.234 -10.381 1.00 90.69 135 SER A O 1
ATOM 1051 N N . GLY A 1 136 ? 13.906 0.771 -9.644 1.00 79.50 136 GLY A N 1
ATOM 1052 C CA . GLY A 1 136 ? 13.473 0.848 -8.248 1.00 79.50 136 GLY A CA 1
ATOM 1053 C C . GLY A 1 136 ? 13.561 2.293 -7.752 1.00 79.50 136 GLY A C 1
ATOM 1054 O O . GLY A 1 136 ? 14.595 2.936 -7.946 1.00 79.50 136 GLY A O 1
ATOM 1055 N N . GLY A 1 137 ? 12.469 2.812 -7.185 1.00 83.75 137 GLY A N 1
ATOM 1056 C CA . GLY A 1 137 ? 12.325 4.230 -6.838 1.00 83.75 137 GLY A CA 1
ATOM 1057 C C . GLY A 1 137 ? 11.864 5.149 -7.978 1.00 83.75 137 GLY A C 1
ATOM 1058 O O . GLY A 1 137 ? 11.867 6.363 -7.803 1.00 83.75 137 GLY A O 1
ATOM 1059 N N . GLY A 1 138 ? 11.481 4.601 -9.134 1.00 90.19 138 GLY A N 1
ATOM 1060 C CA . GLY A 1 138 ? 10.895 5.359 -10.237 1.00 90.19 138 GLY A CA 1
ATOM 1061 C C . GLY A 1 138 ? 9.478 5.859 -9.945 1.00 90.19 138 GLY A C 1
ATOM 1062 O O . GLY A 1 138 ? 8.876 5.571 -8.909 1.00 90.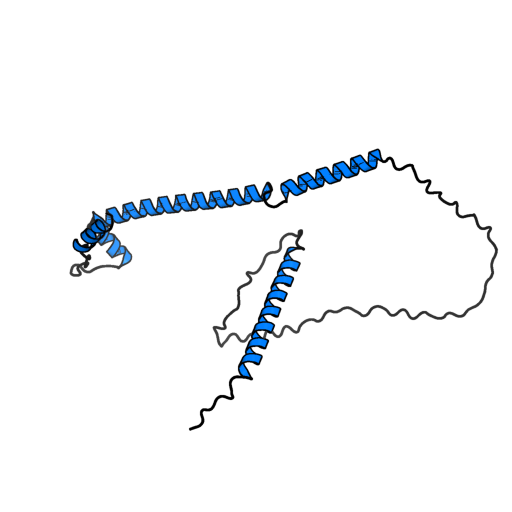19 138 GLY A O 1
ATOM 1063 N N . VAL A 1 139 ? 8.914 6.587 -10.907 1.00 89.44 139 VAL A N 1
ATOM 1064 C CA . VAL A 1 139 ? 7.597 7.242 -10.789 1.00 89.44 139 VAL A CA 1
ATOM 1065 C C . VAL A 1 139 ? 6.477 6.247 -10.453 1.00 89.44 139 VAL A C 1
ATOM 1067 O O . VAL A 1 139 ? 5.618 6.534 -9.623 1.00 89.44 139 VAL A O 1
ATOM 1070 N N . VAL A 1 140 ? 6.500 5.051 -11.049 1.00 88.56 140 VAL A N 1
ATOM 1071 C CA . VAL A 1 140 ? 5.484 4.013 -10.795 1.00 88.56 140 VAL A CA 1
ATOM 1072 C C . VAL A 1 140 ? 5.535 3.523 -9.345 1.00 88.56 140 VAL A C 1
ATOM 1074 O O . VAL A 1 140 ? 4.500 3.366 -8.700 1.00 88.56 140 VAL A O 1
ATOM 1077 N N . ASP A 1 141 ? 6.740 3.314 -8.818 1.00 92.31 141 ASP A N 1
ATOM 1078 C CA . ASP A 1 141 ? 6.963 2.881 -7.437 1.00 92.31 141 ASP A CA 1
ATOM 1079 C C . ASP A 1 141 ? 6.565 3.987 -6.445 1.00 92.31 141 ASP A C 1
ATOM 1081 O O . ASP A 1 141 ? 5.947 3.706 -5.420 1.00 92.31 141 ASP A O 1
ATOM 1085 N N . TYR A 1 142 ? 6.814 5.256 -6.787 1.00 92.56 142 TYR A N 1
ATOM 1086 C CA . TYR A 1 142 ? 6.343 6.400 -6.004 1.00 92.56 142 TYR A CA 1
ATOM 1087 C C . TYR A 1 142 ? 4.816 6.420 -5.868 1.00 92.56 142 TYR A C 1
ATOM 1089 O O . TYR A 1 142 ? 4.310 6.495 -4.749 1.00 92.56 142 TYR A O 1
ATOM 1097 N N . TYR A 1 143 ? 4.072 6.291 -6.972 1.00 93.69 143 TYR A N 1
ATOM 1098 C CA . TYR A 1 143 ? 2.606 6.289 -6.912 1.00 93.69 143 TYR A CA 1
ATOM 1099 C C . TYR A 1 143 ? 2.053 5.088 -6.146 1.00 93.69 143 TYR A C 1
ATOM 1101 O O . TYR A 1 143 ? 1.115 5.248 -5.366 1.00 93.69 143 TYR A O 1
ATOM 1109 N N . ASN A 1 144 ? 2.652 3.907 -6.313 1.00 91.88 144 ASN A N 1
ATOM 1110 C CA . ASN A 1 144 ? 2.226 2.714 -5.586 1.00 91.88 144 ASN A CA 1
ATOM 1111 C C . ASN A 1 144 ? 2.464 2.862 -4.071 1.00 91.88 144 ASN A C 1
ATOM 1113 O O . ASN A 1 144 ? 1.587 2.569 -3.259 1.00 91.88 144 ASN A O 1
ATOM 1117 N N . ARG A 1 145 ? 3.625 3.402 -3.672 1.00 93.19 145 ARG A N 1
ATOM 1118 C CA . ARG A 1 145 ? 3.918 3.707 -2.262 1.00 93.19 145 ARG A CA 1
ATOM 1119 C C . ARG A 1 145 ? 3.000 4.784 -1.707 1.00 93.19 145 ARG A C 1
ATOM 1121 O O . ARG A 1 145 ? 2.551 4.652 -0.576 1.00 93.19 145 ARG A O 1
ATOM 1128 N N . ASN A 1 146 ? 2.706 5.819 -2.487 1.00 95.50 146 ASN A N 1
ATOM 1129 C CA . ASN A 1 146 ? 1.819 6.894 -2.062 1.00 95.50 146 ASN A CA 1
ATOM 1130 C C . ASN A 1 146 ? 0.385 6.391 -1.835 1.00 95.50 146 ASN A C 1
ATOM 1132 O O . ASN A 1 146 ? -0.227 6.745 -0.833 1.00 95.50 146 ASN A O 1
ATOM 1136 N N . ALA A 1 147 ? -0.121 5.515 -2.709 1.00 95.12 147 ALA A N 1
ATOM 1137 C CA . ALA A 1 147 ? -1.415 4.863 -2.513 1.00 95.12 147 ALA A CA 1
ATOM 1138 C C . ALA A 1 147 ? -1.434 4.037 -1.216 1.00 95.12 147 ALA A C 1
ATOM 1140 O O . ALA A 1 147 ? -2.301 4.238 -0.372 1.00 95.12 147 ALA A O 1
ATOM 1141 N N . HIS A 1 148 ? -0.416 3.200 -0.994 1.00 96.06 148 HIS A N 1
ATOM 1142 C CA . HIS A 1 148 ? -0.329 2.400 0.228 1.00 96.06 148 HIS A CA 1
ATOM 1143 C C . HIS A 1 148 ? -0.186 3.260 1.497 1.00 96.06 148 HIS A C 1
ATOM 1145 O O . HIS A 1 148 ? -0.728 2.914 2.544 1.00 96.06 148 HIS A O 1
ATOM 1151 N N . LEU A 1 149 ? 0.540 4.381 1.437 1.00 96.69 149 LEU A N 1
ATOM 1152 C CA . LEU A 1 149 ? 0.635 5.315 2.561 1.00 96.69 149 LEU A CA 1
ATOM 1153 C C . LEU A 1 149 ? -0.713 5.971 2.857 1.00 96.69 149 LEU A C 1
ATOM 1155 O O . LEU A 1 149 ? -1.106 6.014 4.020 1.00 96.69 149 LEU A O 1
ATOM 1159 N N . ASN A 1 150 ? -1.434 6.415 1.828 1.00 97.19 150 ASN A N 1
ATOM 1160 C CA . ASN A 1 150 ? -2.768 6.986 1.991 1.00 97.19 150 ASN A CA 1
ATOM 1161 C C . ASN A 1 150 ? -3.747 5.980 2.604 1.00 97.19 150 ASN A C 1
ATOM 1163 O O . ASN A 1 150 ? -4.455 6.336 3.541 1.00 97.19 150 ASN A O 1
ATOM 1167 N N . ASP A 1 151 ? -3.726 4.719 2.166 1.00 97.75 151 ASP A N 1
ATOM 1168 C CA . ASP A 1 151 ? -4.561 3.667 2.758 1.00 97.75 151 ASP A CA 1
ATOM 1169 C C . ASP A 1 151 ? -4.259 3.477 4.253 1.00 97.75 151 ASP A C 1
ATOM 1171 O O . ASP A 1 151 ? -5.167 3.325 5.069 1.00 97.75 151 ASP A O 1
ATOM 1175 N N . LYS A 1 152 ? -2.979 3.523 4.649 1.00 97.75 152 LYS A N 1
ATOM 1176 C CA . LYS A 1 152 ? -2.578 3.410 6.062 1.00 97.75 152 LYS A CA 1
ATOM 1177 C C . LYS A 1 152 ? -2.964 4.631 6.888 1.00 97.75 152 LYS A C 1
ATOM 1179 O O . LYS A 1 152 ? -3.308 4.473 8.059 1.00 97.75 152 LYS A O 1
ATOM 1184 N N . VAL A 1 153 ? -2.889 5.825 6.307 1.00 98.25 153 VAL A N 1
ATOM 1185 C CA . VAL A 1 153 ? -3.346 7.059 6.957 1.00 98.25 153 VAL A CA 1
ATOM 1186 C C . VAL A 1 153 ? -4.854 6.993 7.181 1.00 98.25 153 VAL A C 1
ATOM 1188 O O . VAL A 1 153 ? -5.294 7.180 8.313 1.00 98.25 153 VAL A O 1
ATOM 1191 N N . TYR A 1 154 ? -5.618 6.611 6.157 1.00 98.12 154 TYR A N 1
ATOM 1192 C CA . TYR A 1 154 ? -7.065 6.443 6.255 1.00 98.12 154 TYR A CA 1
ATOM 1193 C C . TYR A 1 154 ? -7.461 5.394 7.304 1.00 98.12 154 TYR A C 1
ATOM 1195 O O . TYR A 1 154 ? -8.312 5.650 8.152 1.00 98.12 154 TYR A O 1
ATOM 1203 N N . GLU A 1 155 ? -6.802 4.233 7.310 1.00 98.00 155 GLU A N 1
ATOM 1204 C CA . GLU A 1 155 ? -7.062 3.182 8.300 1.00 98.00 155 GLU A CA 1
ATOM 1205 C C . GLU A 1 155 ? -6.786 3.672 9.729 1.00 98.00 155 GLU A C 1
ATOM 1207 O O . GLU A 1 155 ? -7.559 3.406 10.649 1.00 98.00 155 GLU A O 1
ATOM 1212 N N . LYS A 1 156 ? -5.702 4.432 9.921 1.00 97.94 156 LYS A N 1
ATOM 1213 C CA . LYS A 1 156 ? -5.368 5.016 11.222 1.00 97.94 156 LYS A CA 1
ATOM 1214 C C . LYS A 1 156 ? -6.432 6.016 11.672 1.00 97.94 156 LYS A C 1
ATOM 1216 O O . LYS A 1 156 ? -6.826 5.982 12.835 1.00 97.94 156 LYS A O 1
ATOM 1221 N N . GLU A 1 157 ? -6.883 6.892 10.781 1.00 98.25 157 GLU A N 1
ATOM 1222 C CA . GLU A 1 157 ? -7.945 7.857 11.076 1.00 98.25 157 GLU A CA 1
ATOM 1223 C C . GLU A 1 157 ? -9.261 7.154 11.422 1.00 98.25 157 GLU A C 1
ATOM 1225 O O . GLU A 1 157 ? -9.885 7.501 12.426 1.00 98.25 157 GLU A O 1
ATOM 1230 N N . ARG A 1 158 ? -9.631 6.104 10.677 1.00 98.44 158 ARG A N 1
ATOM 1231 C CA . ARG A 1 158 ? -10.818 5.289 10.966 1.00 98.44 158 ARG A CA 1
ATOM 1232 C C . ARG A 1 158 ? -10.747 4.666 12.360 1.00 98.44 158 ARG A C 1
ATOM 1234 O O . ARG A 1 158 ? -11.679 4.808 13.144 1.00 98.44 158 ARG A O 1
ATOM 1241 N N . ILE A 1 159 ? -9.620 4.036 12.694 1.00 98.31 159 ILE A N 1
ATOM 1242 C CA . ILE A 1 159 ? -9.408 3.409 14.006 1.00 98.31 159 ILE A CA 1
ATOM 1243 C C . ILE A 1 159 ? -9.434 4.452 15.131 1.00 98.31 159 ILE A C 1
ATOM 1245 O O . ILE A 1 159 ? -9.929 4.165 16.219 1.00 98.31 159 ILE A O 1
ATOM 1249 N N . LEU A 1 160 ? -8.906 5.660 14.917 1.00 98.31 160 LEU A N 1
ATOM 1250 C CA . LEU A 1 160 ? -8.980 6.726 15.921 1.00 98.31 160 LEU A CA 1
ATOM 1251 C C . LEU A 1 160 ? -10.423 7.182 16.158 1.00 98.31 160 LEU A C 1
ATOM 1253 O O . LEU A 1 160 ? -10.821 7.287 17.316 1.00 98.31 160 LEU A O 1
ATOM 1257 N N . ALA A 1 161 ? -11.205 7.368 15.093 1.00 98.31 161 ALA A N 1
ATOM 1258 C CA . ALA A 1 161 ? -12.621 7.712 15.198 1.00 98.31 161 ALA A CA 1
ATOM 1259 C C . ALA A 1 161 ? -13.430 6.608 15.906 1.00 98.31 161 ALA A C 1
ATOM 1261 O O . ALA A 1 161 ? -14.236 6.898 16.790 1.00 98.31 161 ALA A O 1
ATOM 1262 N N . GLU A 1 162 ? -13.174 5.335 15.584 1.00 98.06 162 GLU A N 1
ATOM 1263 C CA . GLU A 1 162 ? -13.786 4.190 16.273 1.00 98.06 162 GLU A CA 1
ATOM 1264 C C . GLU A 1 162 ? -13.399 4.152 17.762 1.00 98.06 162 GLU A C 1
ATOM 1266 O O . GLU A 1 162 ? -14.257 3.971 18.623 1.00 98.06 162 GLU A O 1
ATOM 1271 N N . ASN A 1 163 ? -12.124 4.380 18.094 1.00 97.75 163 ASN A N 1
ATOM 1272 C CA . ASN A 1 163 ? -11.670 4.433 19.487 1.00 97.75 163 ASN A CA 1
ATOM 1273 C C . ASN A 1 163 ? -12.304 5.589 20.268 1.00 97.75 163 ASN A C 1
ATOM 1275 O O . ASN A 1 163 ? -12.593 5.436 21.455 1.00 97.75 163 ASN A O 1
ATOM 1279 N N . GLU A 1 164 ? -12.498 6.745 19.637 1.00 98.31 164 GLU A N 1
ATOM 1280 C CA . GLU A 1 164 ? -13.176 7.885 20.252 1.00 98.31 164 GLU A CA 1
ATOM 1281 C C . GLU A 1 164 ? -14.655 7.576 20.517 1.00 98.31 164 GLU A C 1
ATOM 1283 O O . GLU A 1 164 ? -15.129 7.778 21.638 1.00 98.31 164 GLU A O 1
ATOM 1288 N N . ALA A 1 165 ? -15.354 6.984 19.544 1.00 97.81 165 ALA A N 1
ATOM 1289 C CA . ALA A 1 165 ? -16.738 6.546 19.708 1.00 97.81 165 ALA A CA 1
ATOM 1290 C C . ALA A 1 165 ? -16.887 5.515 20.843 1.00 97.81 165 ALA A C 1
ATOM 1292 O O . ALA A 1 165 ? -17.743 5.671 21.718 1.00 97.81 165 ALA A O 1
ATOM 1293 N N . LEU A 1 166 ? -16.003 4.511 20.891 1.00 96.31 166 LEU A N 1
ATOM 1294 C CA . LEU A 1 166 ? -15.983 3.501 21.955 1.00 96.31 166 LEU A CA 1
ATOM 1295 C C . LEU A 1 166 ? -15.695 4.112 23.329 1.00 96.31 166 LEU A C 1
ATOM 1297 O O . LEU A 1 166 ? -16.276 3.693 24.329 1.00 96.31 166 LEU A O 1
ATOM 1301 N N . ARG A 1 167 ? -14.814 5.116 23.411 1.00 96.69 167 ARG A N 1
ATOM 1302 C CA . ARG A 1 167 ? -14.566 5.838 24.668 1.00 96.69 167 ARG A CA 1
ATOM 1303 C C . ARG A 1 167 ? -15.822 6.550 25.163 1.00 96.69 167 ARG A C 1
ATOM 1305 O O . ARG A 1 167 ? -16.114 6.448 26.354 1.00 96.69 167 ARG A O 1
ATOM 1312 N N . GLY A 1 168 ? -16.566 7.195 24.265 1.00 96.12 168 GLY A N 1
ATOM 1313 C CA . GLY A 1 168 ? -17.851 7.815 24.595 1.00 96.12 168 GLY A CA 1
ATOM 1314 C C . GLY A 1 168 ? -18.884 6.796 25.085 1.00 96.12 168 GLY A C 1
ATOM 1315 O O . GLY A 1 168 ? -19.557 7.023 26.091 1.00 96.12 168 GLY A O 1
ATOM 1316 N N . GLU A 1 169 ? -18.966 5.629 24.445 1.00 92.44 169 GLU A N 1
ATOM 1317 C CA . GLU A 1 169 ? -19.859 4.550 24.884 1.00 92.44 169 GLU A CA 1
ATOM 1318 C C . GLU A 1 169 ? -19.470 3.994 26.263 1.00 92.44 169 GLU A C 1
ATOM 1320 O O . GLU A 1 169 ? -20.325 3.807 27.131 1.00 92.44 169 GLU A O 1
ATOM 1325 N N . ILE A 1 170 ? -18.174 3.796 26.518 1.00 91.38 170 ILE A N 1
ATOM 1326 C CA . ILE A 1 170 ? -17.674 3.363 27.830 1.00 91.38 170 ILE A CA 1
ATOM 1327 C C . ILE A 1 170 ? -18.017 4.394 28.913 1.00 91.38 170 ILE A C 1
ATOM 1329 O O . ILE A 1 170 ? -18.342 4.014 30.040 1.00 91.38 170 ILE A O 1
ATOM 1333 N N . GLU A 1 171 ? -17.940 5.688 28.607 1.00 94.19 171 GLU A N 1
ATOM 1334 C CA . GLU A 1 171 ? -18.329 6.750 29.536 1.00 94.19 171 GLU A CA 1
ATOM 1335 C C . GLU A 1 171 ? -19.831 6.707 29.848 1.00 94.19 171 GLU A C 1
ATOM 1337 O O . GLU A 1 171 ? -20.216 6.727 31.020 1.00 94.19 171 GLU A O 1
ATOM 1342 N N . LEU A 1 172 ? -20.675 6.521 28.829 1.00 92.12 172 LEU A N 1
ATOM 1343 C CA . LEU A 1 172 ? -22.119 6.327 28.995 1.00 92.12 172 LEU A CA 1
ATOM 1344 C C . LEU A 1 172 ? -22.443 5.107 29.867 1.00 92.12 172 LEU A C 1
ATOM 1346 O O . LEU A 1 172 ? -23.296 5.197 30.750 1.00 92.12 172 LEU A O 1
ATOM 1350 N N . ILE A 1 173 ? -21.744 3.986 29.663 1.00 88.19 173 ILE A N 1
ATOM 1351 C CA . ILE A 1 173 ? -21.906 2.769 30.475 1.00 88.19 173 ILE A CA 1
ATOM 1352 C C . ILE A 1 173 ? -21.493 3.015 31.930 1.00 88.19 173 ILE A C 1
ATOM 1354 O O . ILE A 1 173 ? -22.146 2.515 32.844 1.00 88.19 173 ILE A O 1
ATOM 1358 N N . LYS A 1 174 ? -20.426 3.788 32.161 1.00 88.62 174 LYS A N 1
ATOM 1359 C CA . LYS A 1 174 ? -19.942 4.098 33.514 1.00 88.62 174 LYS A CA 1
ATOM 1360 C C . LYS A 1 174 ? -20.886 5.013 34.285 1.00 88.62 174 LYS A C 1
ATOM 1362 O O . LYS A 1 174 ? -21.049 4.825 35.487 1.00 88.62 174 LYS A O 1
ATOM 1367 N N . VAL A 1 175 ? -21.459 6.016 33.621 1.00 92.31 175 VAL A N 1
ATOM 1368 C CA . VAL A 1 175 ? -22.276 7.044 34.283 1.00 92.31 175 VAL A CA 1
ATOM 1369 C C . VAL A 1 175 ? -23.740 6.613 34.400 1.00 92.31 175 VAL A C 1
ATOM 1371 O O . VAL A 1 175 ? -24.381 6.887 35.414 1.00 92.31 175 VAL A O 1
ATOM 1374 N N . ASN A 1 176 ? -24.291 5.930 33.391 1.00 92.00 176 ASN A N 1
ATOM 1375 C CA . ASN A 1 176 ? -25.723 5.651 33.310 1.00 92.00 176 ASN A CA 1
ATOM 1376 C C . ASN A 1 176 ? -26.062 4.171 33.568 1.00 92.00 176 ASN A C 1
ATOM 1378 O O . ASN A 1 176 ? -25.953 3.312 32.691 1.00 92.00 176 ASN A O 1
ATOM 1382 N N . ASN A 1 177 ? -26.597 3.889 34.759 1.00 87.19 177 ASN A N 1
ATOM 1383 C CA . ASN A 1 177 ? -27.021 2.544 35.164 1.00 87.19 177 ASN A CA 1
ATOM 1384 C C . ASN A 1 177 ? -28.167 1.985 34.290 1.00 87.19 177 ASN A C 1
ATOM 1386 O O . ASN A 1 177 ? -28.206 0.791 33.999 1.00 87.19 177 ASN A O 1
ATOM 1390 N N . ALA A 1 178 ? -29.080 2.834 33.800 1.00 87.12 178 ALA A N 1
ATOM 1391 C CA . ALA A 1 178 ? -30.150 2.389 32.904 1.00 87.12 178 ALA A CA 1
ATOM 1392 C C . ALA A 1 178 ? -29.599 1.934 31.543 1.00 87.12 178 ALA A C 1
ATOM 1394 O O . ALA A 1 178 ? -30.069 0.937 30.992 1.00 87.12 178 ALA A O 1
ATOM 1395 N N . HIS A 1 179 ? -28.570 2.623 31.034 1.00 88.69 179 HIS A N 1
ATOM 1396 C CA . HIS A 1 179 ? -27.870 2.221 29.813 1.00 88.69 179 HIS A CA 1
ATOM 1397 C C . HIS A 1 179 ? -27.162 0.879 30.006 1.00 88.69 179 HIS A C 1
ATOM 1399 O O . HIS A 1 179 ? -27.292 -0.006 29.167 1.00 88.69 179 HIS A O 1
ATOM 1405 N N . GLN A 1 180 ? -26.501 0.687 31.149 1.00 87.75 180 GLN A N 1
ATOM 1406 C CA . GLN A 1 180 ? -25.873 -0.584 31.498 1.00 87.75 180 GLN A CA 1
ATOM 1407 C C . GLN A 1 180 ? -26.885 -1.737 31.564 1.00 87.75 180 GLN A C 1
ATOM 1409 O O . GLN A 1 180 ? -26.661 -2.780 30.954 1.00 87.75 180 GLN A O 1
ATOM 1414 N N . LYS A 1 181 ? -28.016 -1.546 32.255 1.00 85.44 181 LYS A N 1
ATOM 1415 C CA . LYS A 1 181 ? -29.092 -2.550 32.325 1.00 85.44 181 LYS A CA 1
ATOM 1416 C C . LYS A 1 181 ? -29.641 -2.892 30.943 1.00 85.44 181 LYS A C 1
ATOM 1418 O O . LYS A 1 181 ? -29.881 -4.061 30.663 1.00 85.44 181 LYS A O 1
ATOM 1423 N N . LYS A 1 182 ? -29.809 -1.892 30.069 1.00 88.44 182 LYS A N 1
ATOM 1424 C CA . LYS A 1 182 ? -30.227 -2.102 28.679 1.00 88.44 182 LYS A CA 1
ATOM 1425 C C . LYS A 1 182 ? -29.193 -2.920 27.899 1.00 88.44 182 LYS A C 1
ATOM 1427 O O . LYS A 1 182 ? -29.572 -3.909 27.291 1.00 88.44 182 LYS A O 1
ATOM 1432 N N . LEU A 1 183 ? -27.912 -2.552 27.963 1.00 87.88 183 LEU A N 1
ATOM 1433 C CA . LEU A 1 183 ? -26.828 -3.255 27.264 1.00 87.88 183 LEU A CA 1
ATOM 1434 C C . LEU A 1 183 ? -26.731 -4.719 27.699 1.00 87.88 183 LEU A C 1
ATOM 1436 O O . LEU A 1 183 ? -26.622 -5.621 26.875 1.00 87.88 183 LEU A O 1
ATOM 1440 N N . VAL A 1 184 ? -26.811 -4.949 29.008 1.00 86.25 184 VAL A N 1
ATOM 1441 C CA . VAL A 1 184 ? -26.811 -6.290 29.590 1.00 86.25 184 VAL A CA 1
ATOM 1442 C C . VAL A 1 184 ? -28.034 -7.072 29.130 1.00 86.25 184 VAL A C 1
ATOM 1444 O O . VAL A 1 184 ? -27.890 -8.205 28.692 1.00 86.25 184 VAL A O 1
ATOM 1447 N N . ARG A 1 185 ? -29.222 -6.466 29.144 1.00 86.00 185 ARG A N 1
ATOM 1448 C CA . ARG A 1 185 ? -30.437 -7.119 28.651 1.00 86.00 185 ARG A CA 1
ATOM 1449 C C . ARG A 1 185 ? -30.341 -7.490 27.167 1.00 86.00 185 ARG A C 1
ATOM 1451 O O . ARG A 1 185 ? -30.779 -8.568 26.779 1.00 86.00 185 ARG A O 1
ATOM 1458 N N . ASP A 1 186 ? -29.780 -6.601 26.353 1.00 88.50 186 ASP A N 1
ATOM 1459 C CA . ASP A 1 186 ? -29.694 -6.768 24.903 1.00 88.50 186 ASP A CA 1
ATOM 1460 C C . ASP A 1 186 ? -28.599 -7.797 24.506 1.00 88.50 186 ASP A C 1
ATOM 1462 O O . ASP A 1 186 ? -28.773 -8.509 23.518 1.00 88.50 186 ASP A O 1
ATOM 1466 N N . HIS A 1 187 ? -27.510 -7.936 25.283 1.00 86.31 187 HIS A N 1
ATOM 1467 C CA . HIS A 1 187 ? -26.402 -8.871 24.994 1.00 86.31 187 HIS A CA 1
ATOM 1468 C C . HIS A 1 187 ? -26.408 -10.185 25.793 1.00 86.31 187 HIS A C 1
ATOM 1470 O O . HIS A 1 187 ? -25.962 -11.206 25.273 1.00 86.31 187 HIS A O 1
ATOM 1476 N N . LEU A 1 188 ? -26.863 -10.172 27.047 1.00 81.50 188 LEU A N 1
ATOM 1477 C CA . LEU A 1 188 ? -26.875 -11.329 27.958 1.00 81.50 188 LEU A CA 1
ATOM 1478 C C . LEU A 1 188 ? -28.284 -11.914 28.154 1.00 81.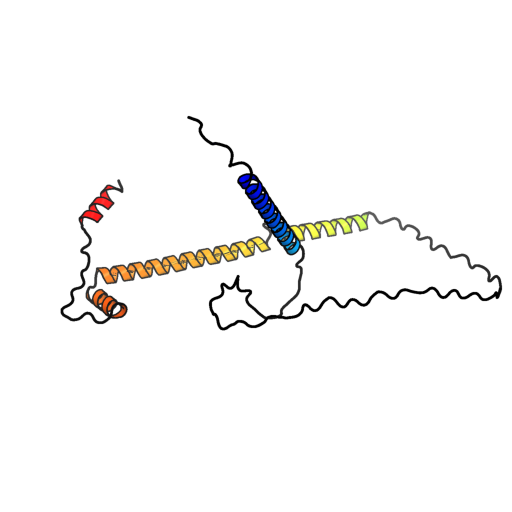50 188 LEU A C 1
ATOM 1480 O O . LEU A 1 188 ? -28.418 -12.998 28.715 1.00 81.50 188 LEU A O 1
ATOM 1484 N N . GLY A 1 189 ? -29.324 -11.241 27.652 1.00 77.69 189 GLY A N 1
ATOM 1485 C CA . GLY A 1 189 ? -30.716 -11.666 27.784 1.00 77.69 189 GLY A CA 1
ATOM 1486 C C . GLY A 1 189 ? -31.415 -11.098 29.022 1.00 77.69 189 GLY A C 1
ATOM 1487 O O . GLY A 1 189 ? -30.903 -10.226 29.720 1.00 77.69 189 GLY A O 1
ATOM 1488 N N . PHE A 1 190 ? -32.646 -11.550 29.270 1.00 62.81 190 PHE A N 1
ATOM 1489 C CA . PHE A 1 190 ? -33.488 -11.021 30.343 1.00 62.81 190 PHE A CA 1
ATOM 1490 C C . PHE A 1 190 ? -32.972 -11.478 31.712 1.00 62.81 190 PHE A C 1
ATOM 1492 O O . PHE A 1 190 ? -33.181 -12.621 32.102 1.00 62.81 190 PHE A O 1
ATOM 1499 N N . ILE A 1 191 ? -32.314 -10.572 32.432 1.00 63.94 191 ILE A N 1
ATOM 1500 C CA . ILE A 1 191 ? -32.002 -10.745 33.852 1.00 63.94 191 ILE A CA 1
ATOM 1501 C C . ILE A 1 191 ? -33.312 -10.610 34.632 1.00 63.94 191 ILE A C 1
ATOM 1503 O O . ILE A 1 191 ? -34.041 -9.624 34.462 1.00 63.94 191 ILE A O 1
ATOM 1507 N N . ALA A 1 192 ? -33.637 -11.615 35.443 1.00 63.72 192 ALA A N 1
ATOM 1508 C CA . ALA A 1 192 ? -34.827 -11.589 36.286 1.00 63.72 192 ALA A CA 1
ATOM 1509 C C . ALA A 1 192 ? -34.703 -10.487 37.363 1.00 63.72 192 ALA A C 1
ATOM 1511 O O . ALA A 1 192 ? -33.606 -10.054 37.705 1.00 63.72 192 ALA A O 1
ATOM 1512 N N . ALA A 1 193 ? -35.823 -9.961 37.876 1.00 66.38 193 ALA A N 1
ATOM 1513 C CA . ALA A 1 193 ? -35.813 -8.795 38.778 1.00 66.38 193 ALA A CA 1
ATOM 1514 C C . ALA A 1 193 ? -35.042 -9.023 40.100 1.00 66.38 193 ALA A C 1
ATOM 1516 O O . ALA A 1 193 ? -34.712 -8.065 40.799 1.00 66.38 193 ALA A O 1
ATOM 1517 N N . ASP A 1 194 ? -34.781 -10.283 40.426 1.00 69.44 194 ASP A N 1
ATOM 1518 C CA . ASP A 1 194 ? -34.073 -10.806 41.589 1.00 69.44 194 ASP A CA 1
ATOM 1519 C C . ASP A 1 194 ? -32.583 -11.109 41.337 1.00 69.44 194 ASP A C 1
ATOM 1521 O O . ASP A 1 194 ? -31.840 -11.374 42.282 1.00 69.44 194 ASP A O 1
ATOM 1525 N N . GLU A 1 195 ? -32.111 -11.024 40.093 1.00 63.47 195 GLU A N 1
ATOM 1526 C CA . GLU A 1 195 ? -30.711 -11.247 39.741 1.00 63.47 195 GLU A CA 1
ATOM 1527 C C . GLU A 1 195 ? -29.921 -9.924 39.760 1.00 63.47 195 GLU A C 1
ATOM 1529 O O . GLU A 1 195 ? -30.186 -8.975 39.017 1.00 63.47 195 GLU A O 1
ATOM 1534 N N . PHE A 1 196 ? -28.910 -9.846 40.628 1.00 62.97 196 PHE A N 1
ATOM 1535 C CA . PHE A 1 196 ? -28.063 -8.662 40.768 1.00 62.97 196 PHE A CA 1
ATOM 1536 C C . PHE A 1 196 ? -26.817 -8.781 39.886 1.00 62.97 196 PHE A C 1
ATOM 1538 O O . PHE A 1 196 ? -26.041 -9.729 40.002 1.00 62.97 196 PHE A O 1
ATOM 1545 N N . LEU A 1 197 ? -26.576 -7.776 39.039 1.00 65.06 197 LEU A N 1
ATOM 1546 C CA . LEU A 1 197 ? -25.288 -7.601 38.368 1.00 65.06 197 LEU A CA 1
ATOM 1547 C C . LEU A 1 197 ? -24.204 -7.400 39.432 1.00 65.06 197 LEU A C 1
ATOM 1549 O O . LEU A 1 197 ? -24.144 -6.349 40.072 1.00 65.06 197 LEU A O 1
ATOM 1553 N N . ILE A 1 198 ? -23.323 -8.388 39.587 1.00 61.31 198 ILE A N 1
ATOM 1554 C CA . ILE A 1 198 ? -22.063 -8.224 40.314 1.00 61.31 198 ILE A CA 1
ATOM 1555 C C . ILE A 1 198 ? -21.186 -7.305 39.456 1.00 61.31 198 ILE A C 1
ATOM 1557 O O . ILE A 1 198 ? -20.368 -7.752 38.653 1.00 61.31 198 ILE A O 1
ATOM 1561 N 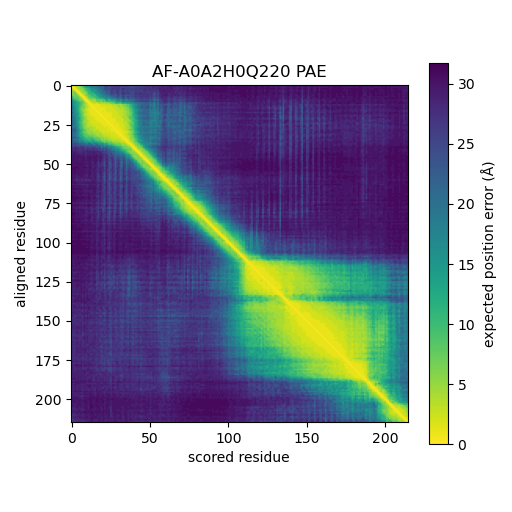N . LEU A 1 199 ? -21.392 -5.991 39.568 1.00 62.78 199 LEU A N 1
ATOM 1562 C CA . LEU A 1 199 ? -20.389 -5.038 39.124 1.00 62.78 199 LEU A CA 1
ATOM 1563 C C . LEU A 1 199 ? -19.206 -5.193 40.072 1.00 62.78 199 LEU A C 1
ATOM 1565 O O . LEU A 1 199 ? -19.334 -4.913 41.263 1.00 62.78 199 LEU A O 1
ATOM 1569 N N . PHE A 1 200 ? -18.058 -5.617 39.549 1.00 59.56 200 PHE A N 1
ATOM 1570 C CA . PHE A 1 200 ? -16.796 -5.474 40.261 1.00 59.56 200 PHE A CA 1
ATOM 1571 C C . PHE A 1 200 ? -16.634 -3.989 40.588 1.00 59.56 200 PHE A C 1
ATOM 1573 O O . PHE A 1 200 ? -16.335 -3.177 39.708 1.00 59.56 200 PHE A O 1
ATOM 1580 N N . ALA A 1 201 ? -16.916 -3.615 41.839 1.00 54.88 201 ALA A N 1
ATOM 1581 C CA . ALA A 1 201 ? -16.552 -2.312 42.354 1.00 54.88 201 ALA A CA 1
ATOM 1582 C C . ALA A 1 201 ? -15.061 -2.179 42.072 1.00 54.88 201 ALA A C 1
ATOM 1584 O O . ALA A 1 201 ? -14.274 -3.023 42.490 1.00 54.88 201 ALA A O 1
ATOM 1585 N N . LYS A 1 202 ? -14.700 -1.193 41.252 1.00 54.88 202 LYS A N 1
ATOM 1586 C CA . LYS A 1 202 ? -13.317 -0.946 40.869 1.00 54.88 202 LYS A CA 1
ATOM 1587 C C . LYS A 1 202 ? -12.522 -0.840 42.164 1.00 54.88 202 LYS A C 1
ATOM 1589 O O . LYS A 1 202 ? -12.741 0.105 42.916 1.00 54.88 202 LYS A O 1
ATOM 1594 N N . ASP A 1 203 ? -11.671 -1.824 42.438 1.00 57.19 203 ASP A N 1
ATOM 1595 C CA . ASP A 1 203 ? -10.865 -1.852 43.649 1.00 57.19 203 ASP A CA 1
ATOM 1596 C C . ASP A 1 203 ? -10.077 -0.544 43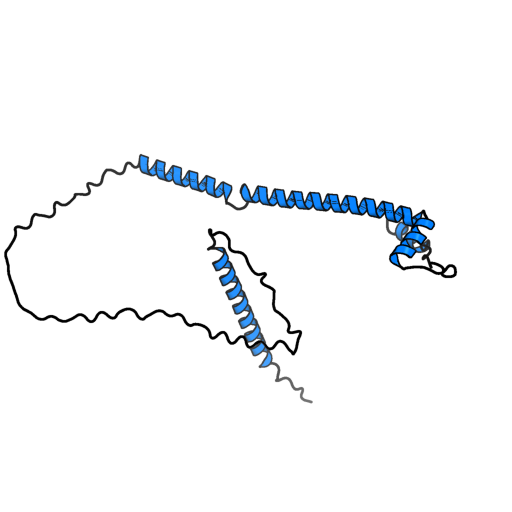.722 1.00 57.19 203 ASP A C 1
ATOM 1598 O O . ASP A 1 203 ? -9.110 -0.343 42.981 1.00 57.19 203 ASP A O 1
ATOM 1602 N N . SER A 1 204 ? -10.490 0.368 44.605 1.00 57.81 204 SER A N 1
ATOM 1603 C CA . SER A 1 204 ? -9.838 1.667 44.799 1.00 57.81 204 SER A CA 1
ATOM 1604 C C . SER A 1 204 ? -8.335 1.502 45.084 1.00 57.81 204 SER A C 1
ATOM 1606 O O . SER A 1 204 ? -7.535 2.354 44.710 1.00 57.81 204 SER A O 1
ATOM 1608 N N . LYS A 1 205 ? -7.939 0.342 45.635 1.00 58.84 205 LYS A N 1
ATOM 1609 C CA . LYS A 1 205 ? -6.547 -0.071 45.870 1.00 58.84 205 LYS A CA 1
ATOM 1610 C C . LYS A 1 205 ? -5.708 -0.268 44.602 1.00 58.84 205 LYS A C 1
ATOM 1612 O O . LYS A 1 205 ? -4.521 0.044 44.615 1.00 58.84 205 LYS A O 1
ATOM 1617 N N . ALA A 1 206 ? -6.274 -0.778 43.507 1.00 59.34 206 ALA A N 1
ATOM 1618 C CA . ALA A 1 206 ? -5.508 -1.011 42.276 1.00 59.34 206 ALA A CA 1
ATOM 1619 C C . ALA A 1 206 ? -5.176 0.305 41.551 1.00 59.34 206 ALA A C 1
ATOM 1621 O O . ALA A 1 206 ? -4.154 0.417 40.875 1.00 59.34 206 ALA A O 1
ATOM 1622 N N . GLN A 1 207 ? -6.028 1.319 41.720 1.00 61.69 207 GLN A N 1
ATOM 1623 C CA . GLN A 1 207 ? -5.833 2.639 41.126 1.00 61.69 207 GLN A CA 1
ATOM 1624 C C . GLN A 1 207 ? -4.778 3.466 41.881 1.00 61.69 207 GLN A C 1
ATOM 1626 O O . GLN A 1 207 ? -4.012 4.184 41.246 1.00 61.69 207 GLN A O 1
ATOM 1631 N N . GLU A 1 208 ? -4.686 3.295 43.203 1.00 62.59 208 GLU A N 1
ATOM 1632 C CA . GLU A 1 208 ? -3.658 3.905 44.058 1.00 62.59 208 GLU A CA 1
ATOM 1633 C C . GLU A 1 208 ? -2.252 3.346 43.757 1.00 62.59 208 GLU A C 1
ATOM 1635 O O . GLU A 1 208 ? -1.289 4.102 43.621 1.00 62.59 208 GLU A O 1
ATOM 1640 N N . LEU A 1 209 ? -2.136 2.032 43.522 1.00 62.59 209 LEU A N 1
ATOM 1641 C CA . LEU A 1 209 ? -0.873 1.394 43.120 1.00 62.59 209 LEU A CA 1
ATOM 1642 C C . LEU A 1 209 ? -0.410 1.806 41.712 1.00 62.59 209 LEU A C 1
ATOM 1644 O O . LEU A 1 209 ? 0.790 1.927 41.471 1.00 62.59 209 LEU A O 1
ATOM 1648 N N . ALA A 1 210 ? -1.341 2.066 40.789 1.00 63.88 210 ALA A N 1
ATOM 1649 C CA . ALA A 1 210 ? -1.007 2.531 39.443 1.00 63.88 210 ALA A CA 1
ATOM 1650 C C . ALA A 1 210 ? -0.490 3.983 39.423 1.00 63.88 210 ALA A C 1
ATOM 1652 O O . ALA A 1 210 ? 0.367 4.306 38.603 1.00 63.88 210 ALA A O 1
ATOM 1653 N N . SER A 1 211 ? -0.961 4.848 40.331 1.00 61.94 211 SER A N 1
ATOM 1654 C CA . SER A 1 211 ? -0.441 6.218 40.476 1.00 61.94 211 SER A CA 1
ATOM 1655 C C . SER A 1 211 ? 0.954 6.281 41.104 1.00 61.94 211 SER A C 1
ATOM 1657 O O . SER A 1 211 ? 1.724 7.175 40.770 1.00 61.94 211 SER A O 1
ATOM 1659 N N . VAL A 1 212 ? 1.312 5.322 41.963 1.00 66.56 212 VAL A N 1
ATOM 1660 C CA . VAL A 1 212 ? 2.645 5.263 42.595 1.00 66.56 212 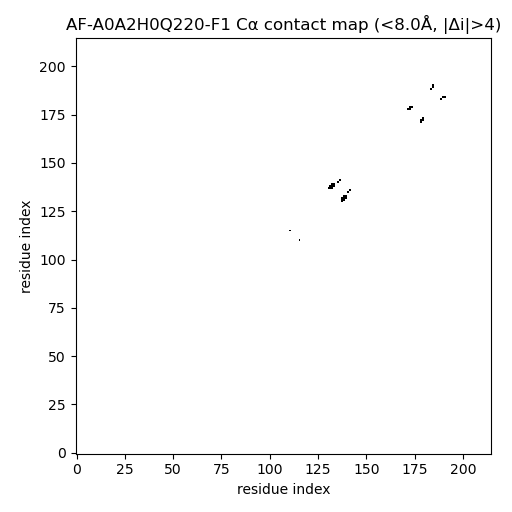VAL A CA 1
ATOM 1661 C C . VAL A 1 212 ? 3.741 4.865 41.596 1.00 66.56 212 VAL A C 1
ATOM 1663 O O . VAL A 1 212 ? 4.897 5.220 41.786 1.00 66.56 212 VAL A O 1
ATOM 1666 N N . HIS A 1 213 ? 3.390 4.183 40.504 1.00 56.12 213 HIS A N 1
ATOM 1667 C CA . HIS A 1 213 ? 4.345 3.698 39.501 1.00 56.12 213 HIS A CA 1
ATOM 1668 C C . HIS A 1 213 ? 4.569 4.659 38.311 1.00 56.12 213 HIS A C 1
ATOM 1670 O O . HIS A 1 213 ? 5.278 4.296 37.371 1.00 56.12 213 HIS A O 1
ATOM 1676 N N . GLN A 1 214 ? 3.944 5.847 38.325 1.00 50.72 214 GLN A N 1
ATOM 1677 C CA . GLN A 1 214 ? 4.126 6.920 37.327 1.00 50.72 214 GLN A CA 1
ATOM 1678 C C . GLN A 1 214 ? 5.002 8.095 37.813 1.00 50.72 214 GLN A C 1
ATOM 1680 O O . GLN A 1 214 ? 5.112 9.096 37.103 1.00 50.72 214 GLN A O 1
ATOM 1685 N N . LEU A 1 215 ? 5.628 7.978 38.987 1.00 43.78 215 LEU A N 1
ATOM 1686 C CA . LEU A 1 215 ? 6.729 8.843 39.437 1.00 43.78 215 LEU A CA 1
ATOM 1687 C C . LEU A 1 215 ? 8.070 8.153 39.174 1.00 43.78 215 LEU A C 1
ATOM 1689 O O . LEU A 1 215 ? 9.018 8.872 38.793 1.00 43.78 215 LEU A O 1
#

Foldseek 3Di:
DDDDDPDPPPPVVVVVVVVVVVVVVVVVVVVVVVVVVPDDDDDDDDDDDDDDDDDDDDDPPPPDPPPPPPPDDPDDDDDDDDPPPDDDDDDDDDDDDPPDPPPPPPVPDPPPVVVVVVVVVVVVVVVVVVCQCPPVVHPVNVVVVVVVVVVVVVVVVVVVVVVVVVVVVVVCCVPDPVSVQVVCCVPVNDDPPPDDPPDPPPPPVVVVVVVVVVD

Radius of gyration: 41.41 Å; Cα contacts (8 Å, |Δi|>4): 18; chains: 1; bounding box: 68×63×120 Å